Protein AF-A0A078MHX4-F1 (afdb_monomer)

pLDDT: mean 74.11, std 16.62, range [26.91, 92.38]

Foldseek 3Di:
DDDDDDDPVLLVQLVVVVVVVDQLVRSCVVVVHDSVNSVVSVVVVVVPPDPDDPDPDQAQAFEADFAEDQWTKGWTFTDPLRAIDIDTFRDLALVRLVVVVVVVPVVADLLNHAEYEYAPDNSVVCVVVVCVVSVHYYHHDDPPCCVSVVSNVVVVLVCVVVPHHPHPVPDDPVNVVVSSCVQQCQQDVVVVRHGSVVVSVVVRVVRD

Secondary structure (DSSP, 8-state):
----PPPHHHHHHHHHHHHTT--HHHHHHHHT--HHHHHHHHHHHHTT-SS-----S-----------SS-EEEEEE-SSS--EEEEEESSS-HHHHHHHHHHHHHHS-GGG-S-EEE-S-GGGTTHHHHHHHH---EEEPPTT-GGGGTTGGGHHHHHHHS-TT--GGG--HHHHHHHHHHHHSS--GGGTT--HHHHHHHHHHTT-

Nearest PDB structures (foldseek):
  5ejk-assembly1_E  TM=5.618E-01  e=1.298E-07  Rous sarcoma virus - Prague C
  7jn3-assembly1_E  TM=5.294E-01  e=2.290E-07  Rous sarcoma virus (strain Schmidt-Ruppin A)
  4fw1-assembly1_A  TM=6.593E-01  e=1.518E-04  Rous sarcoma virus - Prague C
  7pel-assembly1_D  TM=5.529E-01  e=4.878E-05  Simian T-lymphotropic virus 1
  7ut1-assembly1_b  TM=4.962E-01  e=5.894E-05  Mouse mammary tumor virus

Mean predicted aligned error: 13.97 Å

Solvent-accessible surface area (backbone atoms only — not comparable to full-atom values): 12071 Å² total; per-residue (Å²): 132,88,82,79,78,77,50,71,70,52,53,54,49,50,54,52,44,46,75,73,67,50,49,48,62,56,51,11,64,77,68,78,45,59,40,64,63,43,42,53,52,52,46,63,68,55,77,59,75,69,85,74,70,91,66,97,60,86,53,36,21,43,45,68,64,69,71,35,94,72,9,21,34,44,30,28,37,29,60,86,51,58,30,63,48,76,39,81,26,78,49,78,46,29,68,42,42,49,52,48,50,53,53,56,54,72,74,44,66,70,79,66,53,52,32,41,46,41,67,84,50,74,39,52,71,55,47,68,59,50,26,69,75,68,72,35,54,78,43,66,48,59,88,95,42,63,77,80,42,64,71,59,72,55,55,57,63,59,36,75,80,51,48,90,78,44,61,49,51,76,61,51,69,68,60,53,51,53,53,41,49,56,62,20,61,43,57,32,76,94,57,80,52,39,32,15,45,63,51,40,52,54,55,53,62,78,68,111

Organism: NCBI:txid1461583

InterPro domains:
  IPR001584 Integrase, catalytic core [PS50994] (43-204)
  IPR012337 Ribonuclease H-like superfamily [SSF53098] (72-195)
  IPR025246 Transposase IS30-like HTH domain [PF13936] (2-44)
  IPR036397 Ribonuclease H superfamily [G3DSA:3.30.420.10] (55-204)
  IPR051917 Transposase/Integrase Enzymes [PTHR10948] (60-205)
  IPR053392 Transposase IS30-like [NF033563] (63-189)

Radius of gyration: 19.5 Å; Cα contacts (8 Å, |Δi|>4): 255; chains: 1; bounding box: 34×45×58 Å

Structure (mmCIF, N/CA/C/O backbone):
data_AF-A0A078MHX4-F1
#
_entry.id   AF-A0A078MHX4-F1
#
loop_
_atom_site.group_PDB
_atom_site.id
_atom_site.type_symbol
_atom_site.label_atom_id
_atom_site.label_alt_id
_atom_site.label_comp_id
_atom_site.label_asym_id
_atom_site.label_entity_id
_atom_site.label_seq_id
_atom_site.pdbx_PDB_ins_code
_atom_site.Cartn_x
_atom_site.Cartn_y
_atom_site.Cartn_z
_atom_site.occupancy
_atom_site.B_iso_or_equiv
_atom_site.auth_seq_id
_atom_site.auth_comp_id
_atom_site.auth_asym_id
_atom_site.auth_atom_id
_atom_site.pdbx_PDB_model_num
ATOM 1 N N . MET A 1 1 ? 5.961 -29.466 25.522 1.00 43.84 1 MET A N 1
ATOM 2 C CA . MET A 1 1 ? 4.782 -28.649 25.894 1.00 43.84 1 MET A CA 1
ATOM 3 C C . MET A 1 1 ? 4.111 -28.177 24.615 1.00 43.84 1 MET A C 1
ATOM 5 O O . MET A 1 1 ? 4.776 -27.527 23.821 1.00 43.84 1 MET A O 1
ATOM 9 N N . SER A 1 2 ? 2.849 -28.545 24.386 1.00 37.16 2 SER A N 1
ATOM 10 C CA . SER A 1 2 ? 2.083 -28.087 23.218 1.00 37.16 2 SER A CA 1
ATOM 11 C C . SER A 1 2 ? 1.789 -26.592 23.361 1.00 37.16 2 SER A C 1
ATOM 13 O O . SER A 1 2 ? 1.153 -26.173 24.330 1.00 37.16 2 SER A O 1
ATOM 15 N N . TYR A 1 3 ? 2.314 -25.775 22.449 1.00 42.09 3 TYR A N 1
ATOM 16 C CA . TYR A 1 3 ? 2.044 -24.342 22.417 1.00 42.09 3 TYR A CA 1
ATOM 17 C C . TYR A 1 3 ? 0.657 -24.117 21.805 1.00 42.09 3 TYR A C 1
ATOM 19 O O . TYR A 1 3 ? 0.486 -24.106 20.587 1.00 42.09 3 TYR A O 1
ATOM 27 N N . CYS A 1 4 ? -0.357 -23.962 22.656 1.00 56.69 4 CYS A N 1
ATOM 28 C CA . CYS A 1 4 ? -1.678 -23.535 22.211 1.00 56.69 4 CYS A CA 1
ATOM 29 C C . CYS A 1 4 ? -1.634 -22.041 21.879 1.00 56.69 4 CYS A C 1
ATOM 31 O O . CYS A 1 4 ? -1.613 -21.201 22.782 1.00 56.69 4 CYS A O 1
ATOM 33 N N . HIS A 1 5 ? -1.616 -21.723 20.583 1.00 63.44 5 HIS A N 1
ATOM 34 C CA . HIS A 1 5 ? -1.705 -20.353 20.089 1.00 63.44 5 HIS A CA 1
ATOM 35 C C . HIS A 1 5 ? -2.976 -19.663 20.606 1.00 63.44 5 HIS A C 1
ATOM 37 O O . HIS A 1 5 ? -4.066 -20.240 20.575 1.00 63.44 5 HIS A O 1
ATOM 43 N N . LEU A 1 6 ? -2.825 -18.417 21.061 1.00 74.50 6 LEU A N 1
ATOM 44 C CA . LEU A 1 6 ? -3.953 -17.542 21.360 1.00 74.50 6 LEU A CA 1
ATOM 45 C C . LEU A 1 6 ? -4.645 -17.149 20.052 1.00 74.50 6 LEU A C 1
ATOM 47 O O . LEU A 1 6 ? -3.998 -16.810 19.058 1.00 74.50 6 LEU A O 1
ATOM 51 N N . THR A 1 7 ? -5.969 -17.188 20.056 1.00 70.19 7 THR A N 1
ATOM 52 C CA . THR A 1 7 ? -6.785 -16.653 18.967 1.00 70.19 7 THR A CA 1
ATOM 53 C C . THR A 1 7 ? -6.733 -15.126 18.962 1.00 70.19 7 THR A C 1
ATOM 55 O O . THR A 1 7 ? -6.478 -14.487 19.983 1.00 70.19 7 THR A O 1
ATOM 58 N N . ILE A 1 8 ? -7.051 -14.518 17.816 1.00 59.19 8 ILE A N 1
ATOM 59 C CA . ILE A 1 8 ? -7.114 -13.054 17.678 1.00 59.19 8 ILE A CA 1
ATOM 60 C C . ILE A 1 8 ? -8.071 -12.448 18.720 1.00 59.19 8 ILE A C 1
ATOM 62 O O . ILE A 1 8 ? -7.749 -11.436 19.337 1.00 59.19 8 ILE A O 1
ATOM 66 N N . ALA A 1 9 ? -9.206 -13.106 18.982 1.00 55.53 9 ALA A N 1
ATOM 67 C CA . ALA A 1 9 ? -10.172 -12.674 19.989 1.00 55.53 9 ALA A CA 1
ATOM 68 C C . ALA A 1 9 ? -9.604 -12.719 21.420 1.00 55.53 9 ALA A C 1
ATOM 70 O O . ALA A 1 9 ? -9.880 -11.826 22.222 1.00 55.53 9 ALA A O 1
ATOM 71 N N . GLU A 1 10 ? -8.799 -13.733 21.751 1.00 71.25 10 GLU A N 1
ATOM 72 C CA . GLU A 1 10 ? -8.124 -13.825 23.049 1.00 71.25 10 GLU A CA 1
ATOM 73 C C . GLU A 1 10 ? -7.057 -12.736 23.194 1.00 71.25 10 GLU A C 1
ATOM 75 O O . GLU A 1 10 ? -7.053 -12.048 24.212 1.00 71.25 10 GLU A O 1
ATOM 80 N N . CYS A 1 11 ? -6.231 -12.494 22.171 1.00 75.75 11 CYS A N 1
ATOM 81 C CA . CYS A 1 11 ? -5.259 -11.393 22.169 1.00 75.75 11 CYS A CA 1
ATOM 82 C C . CYS A 1 11 ? -5.940 -10.029 22.378 1.00 75.75 11 CYS A C 1
ATOM 84 O O . CYS A 1 11 ? -5.501 -9.242 23.219 1.00 75.75 11 CYS A O 1
ATOM 86 N N . SER A 1 12 ? -7.061 -9.768 21.694 1.00 61.47 12 SER A N 1
ATOM 87 C CA . SER A 1 12 ? -7.828 -8.530 21.880 1.00 61.47 12 SER A CA 1
ATOM 88 C C . SER A 1 12 ? -8.393 -8.383 23.296 1.00 61.47 12 SER A C 1
ATOM 90 O O . SER A 1 12 ? -8.395 -7.275 23.834 1.00 61.47 12 SER A O 1
ATOM 92 N N . LYS A 1 13 ? -8.846 -9.477 23.924 1.00 76.12 13 LYS A N 1
ATOM 93 C CA . LYS A 1 13 ? -9.313 -9.466 25.321 1.00 76.12 13 LYS A CA 1
ATOM 94 C C . LYS A 1 13 ? -8.170 -9.222 26.308 1.00 76.12 13 LYS A C 1
ATOM 96 O O . LYS A 1 13 ? -8.370 -8.489 27.272 1.00 76.12 13 LYS A O 1
ATOM 101 N N . ILE A 1 14 ? -6.985 -9.791 26.072 1.00 81.94 14 ILE A N 1
ATOM 102 C CA . ILE A 1 14 ? -5.792 -9.561 26.908 1.00 81.94 14 ILE A CA 1
ATOM 103 C C . ILE A 1 14 ? -5.434 -8.077 26.927 1.00 81.94 14 ILE A C 1
ATOM 105 O O . ILE A 1 14 ? -5.213 -7.523 28.001 1.00 81.94 14 ILE A O 1
ATOM 109 N N . GLU A 1 15 ? -5.413 -7.433 25.760 1.00 77.00 15 GLU A N 1
ATOM 110 C CA . GLU A 1 15 ? -5.094 -6.009 25.621 1.00 77.00 15 GLU A CA 1
ATOM 111 C C . GLU A 1 15 ? -6.084 -5.126 26.395 1.00 77.00 15 GLU A C 1
ATOM 113 O O . GLU A 1 15 ? -5.670 -4.283 27.190 1.00 77.00 15 GLU A O 1
ATOM 118 N N . VAL A 1 16 ? -7.390 -5.371 26.233 1.00 72.31 16 VAL A N 1
ATOM 119 C CA . VAL A 1 16 ? -8.448 -4.617 26.928 1.00 72.31 16 VAL A CA 1
ATOM 120 C C . VAL A 1 16 ? -8.354 -4.807 28.440 1.00 72.31 16 VAL A C 1
ATOM 122 O O . VAL A 1 16 ? -8.310 -3.829 29.181 1.00 72.31 16 VAL A O 1
ATOM 125 N N . LEU A 1 17 ? -8.264 -6.052 28.913 1.00 81.25 17 LEU A N 1
ATOM 126 C CA . LEU A 1 17 ? -8.173 -6.340 30.346 1.00 81.25 17 LEU A CA 1
ATOM 127 C C . LEU A 1 17 ? -6.893 -5.764 30.959 1.00 81.25 17 LEU A C 1
ATOM 129 O O . LEU A 1 17 ? -6.903 -5.314 32.105 1.00 81.25 17 LEU A O 1
ATOM 133 N N . LYS A 1 18 ? -5.792 -5.735 30.202 1.00 83.94 18 LYS A N 1
ATOM 134 C CA . LYS A 1 18 ? -4.548 -5.121 30.662 1.00 83.94 18 LYS A CA 1
ATOM 135 C C . LYS A 1 18 ? -4.658 -3.598 30.749 1.00 83.94 18 LYS A C 1
ATOM 137 O O . LYS A 1 18 ? -4.166 -3.037 31.725 1.00 83.94 18 LYS A O 1
ATOM 142 N N . GLY A 1 19 ? -5.336 -2.957 29.793 1.00 70.50 19 GLY A N 1
ATOM 143 C CA . GLY A 1 19 ? -5.671 -1.527 29.833 1.00 70.50 19 GLY A CA 1
ATOM 144 C C . GLY A 1 19 ? -6.596 -1.153 30.997 1.00 70.50 19 GLY A C 1
ATOM 145 O O . GLY A 1 19 ? -6.452 -0.081 31.570 1.00 70.50 19 GLY A O 1
ATOM 146 N N . LEU A 1 20 ? -7.469 -2.075 31.415 1.00 77.50 20 LEU A N 1
ATOM 147 C CA . LEU A 1 20 ? -8.307 -1.958 32.616 1.00 77.50 20 LEU A CA 1
ATOM 148 C C . LEU A 1 20 ? -7.559 -2.272 33.931 1.00 77.50 20 LEU A C 1
ATOM 150 O O . LEU A 1 20 ? -8.177 -2.333 34.990 1.00 77.50 20 LEU A O 1
ATOM 154 N N . GLY A 1 21 ? -6.243 -2.511 33.889 1.00 87.06 21 GLY A N 1
ATOM 155 C CA . GLY A 1 21 ? -5.411 -2.715 35.081 1.00 87.06 21 GLY A CA 1
ATOM 156 C C . GLY A 1 21 ? -5.361 -4.149 35.626 1.00 87.06 21 GLY A C 1
ATOM 157 O O . GLY A 1 21 ? -4.772 -4.383 36.682 1.00 87.06 21 GLY A O 1
ATOM 158 N N . TYR A 1 22 ? -5.915 -5.144 34.926 1.00 88.31 22 TYR A N 1
ATOM 159 C CA . TYR A 1 22 ? -5.907 -6.529 35.409 1.00 88.31 22 TYR A CA 1
ATOM 160 C C . TYR A 1 22 ? -4.487 -7.133 35.418 1.00 88.31 22 TYR A C 1
ATOM 162 O O . TYR A 1 22 ? -3.650 -6.907 34.533 1.00 88.31 22 TYR A O 1
ATOM 170 N N . SER A 1 23 ? -4.203 -7.973 36.422 1.00 92.00 23 SER A N 1
ATOM 171 C CA . SER A 1 23 ? -2.949 -8.736 36.493 1.00 92.00 23 SER A CA 1
ATOM 172 C C . SER A 1 23 ? -2.941 -9.895 35.488 1.00 92.00 23 SER A C 1
ATOM 174 O O . SER A 1 23 ? -3.987 -10.458 35.167 1.00 92.00 23 SER A O 1
ATOM 176 N N . CYS A 1 24 ? -1.760 -10.328 35.026 1.00 87.75 24 CYS A N 1
ATOM 177 C CA . CYS A 1 24 ? -1.656 -11.439 34.065 1.00 87.75 24 CYS A CA 1
ATOM 178 C C . CY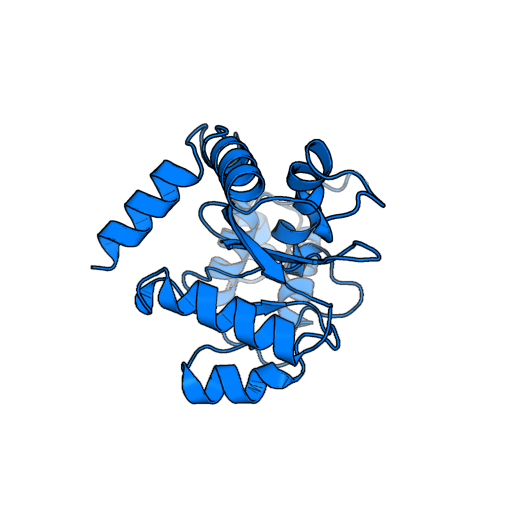S A 1 24 ? -2.313 -12.730 34.586 1.00 87.75 24 CYS A C 1
ATOM 180 O O . CYS A 1 24 ? -2.873 -13.498 33.811 1.00 87.75 24 CYS A O 1
ATOM 182 N N . ARG A 1 25 ? -2.302 -12.946 35.910 1.00 91.31 25 ARG A N 1
ATOM 183 C CA . ARG A 1 25 ? -2.971 -14.079 36.567 1.00 91.31 25 ARG A CA 1
ATOM 184 C C . ARG A 1 25 ? -4.498 -13.940 36.559 1.00 91.31 25 ARG A C 1
ATOM 186 O O . ARG A 1 25 ? -5.189 -14.943 36.425 1.00 91.31 25 ARG A O 1
ATOM 193 N N . ALA A 1 26 ? -5.028 -12.723 36.682 1.00 88.75 26 ALA A N 1
ATOM 194 C CA . ALA A 1 26 ? -6.465 -12.474 36.583 1.00 88.75 26 ALA A CA 1
ATOM 195 C C . ALA A 1 26 ? -6.974 -12.667 35.147 1.00 88.75 26 ALA A C 1
ATOM 197 O O . ALA A 1 26 ? -7.972 -13.348 34.935 1.00 88.75 26 ALA A O 1
ATOM 198 N N . ILE A 1 27 ? -6.233 -12.161 34.161 1.00 89.50 27 ILE A N 1
ATOM 199 C CA . ILE A 1 27 ? -6.530 -12.344 32.732 1.00 89.50 27 ILE A CA 1
ATOM 200 C C . ILE A 1 27 ? -6.495 -13.832 32.352 1.00 89.50 27 ILE A C 1
ATOM 202 O O . ILE A 1 27 ? -7.381 -14.320 31.657 1.00 89.50 27 ILE A O 1
ATOM 206 N N . ALA A 1 28 ? -5.506 -14.570 32.860 1.00 92.25 28 ALA A N 1
ATOM 207 C CA . ALA A 1 28 ? -5.383 -16.011 32.661 1.00 92.25 28 ALA A CA 1
ATOM 208 C C . ALA A 1 28 ? -6.612 -16.784 33.162 1.00 92.25 28 ALA A C 1
ATOM 210 O O . ALA A 1 28 ? -7.117 -17.648 32.450 1.00 92.25 28 ALA A O 1
ATOM 211 N N . ARG A 1 29 ? -7.143 -16.414 34.339 1.00 92.00 29 ARG A N 1
ATOM 212 C CA . ARG A 1 29 ? -8.399 -16.967 34.870 1.00 92.00 29 ARG A CA 1
ATOM 213 C C . ARG A 1 29 ? -9.599 -16.637 33.979 1.00 92.00 29 ARG A C 1
ATOM 215 O O . ARG A 1 29 ? -10.399 -17.523 33.713 1.00 92.00 29 ARG A O 1
ATOM 222 N N . HIS A 1 30 ? -9.696 -15.406 33.473 1.00 86.31 30 HIS A N 1
ATOM 223 C CA . HIS A 1 30 ? -10.791 -14.995 32.581 1.00 86.31 30 HIS A CA 1
ATOM 224 C C . HIS A 1 30 ? -10.787 -15.700 31.222 1.00 86.31 30 HIS A C 1
ATOM 226 O O . HIS A 1 30 ? -11.849 -15.930 30.651 1.00 86.31 30 HIS A O 1
ATOM 232 N N . LEU A 1 31 ? -9.607 -16.019 30.689 1.00 84.56 31 LEU A N 1
ATOM 233 C CA . LEU A 1 31 ? -9.455 -16.652 29.376 1.00 84.56 31 LEU A CA 1
ATOM 234 C C . LEU A 1 31 ? -9.259 -18.168 29.458 1.00 84.56 31 LEU A C 1
ATOM 236 O O . LEU A 1 31 ? -9.080 -18.807 28.428 1.00 84.56 31 LEU A O 1
ATOM 240 N N . ASN A 1 32 ? -9.280 -18.738 30.666 1.00 89.19 32 ASN A N 1
ATOM 241 C CA . ASN A 1 32 ? -8.966 -20.141 30.926 1.00 89.19 32 ASN A CA 1
ATOM 242 C C . ASN A 1 32 ? -7.636 -20.582 30.274 1.00 89.19 32 ASN A C 1
ATOM 244 O O . ASN A 1 32 ? -7.535 -21.627 29.628 1.00 89.19 32 ASN A O 1
ATOM 248 N N . ARG A 1 33 ? -6.602 -19.740 30.399 1.00 86.06 33 ARG A N 1
ATOM 249 C CA . ARG A 1 33 ? -5.251 -19.974 29.861 1.00 86.06 33 ARG A CA 1
ATOM 250 C C . ARG A 1 33 ? -4.216 -19.989 30.974 1.00 86.06 33 ARG A C 1
ATOM 252 O O . ARG A 1 33 ? -4.457 -19.506 32.077 1.00 86.06 33 ARG A O 1
ATOM 259 N N . SER A 1 34 ? -3.025 -20.508 30.683 1.00 89.12 34 SER A N 1
ATOM 260 C CA . SER A 1 34 ? -1.909 -20.401 31.619 1.00 89.12 34 SER A CA 1
ATOM 261 C C . SER A 1 34 ? -1.454 -18.942 31.741 1.00 89.12 34 SER A C 1
ATOM 263 O O . SER A 1 34 ? -1.389 -18.185 30.769 1.00 89.12 34 SER A O 1
ATOM 265 N N . HIS A 1 35 ? -1.094 -18.536 32.957 1.00 87.12 35 HIS A N 1
ATOM 266 C CA . HIS A 1 35 ? -0.592 -17.184 33.212 1.00 87.12 35 HIS A CA 1
ATOM 267 C C . HIS A 1 35 ? 0.735 -16.889 32.495 1.00 87.12 35 HIS A C 1
ATOM 269 O O . HIS A 1 35 ? 1.047 -15.724 32.249 1.00 87.12 35 HIS A O 1
ATOM 275 N N . THR A 1 36 ? 1.499 -17.925 32.139 1.00 86.25 36 THR A N 1
ATOM 276 C CA . THR A 1 36 ? 2.736 -17.812 31.362 1.00 86.25 36 THR A CA 1
ATOM 277 C C . THR A 1 36 ? 2.452 -17.393 29.923 1.00 86.25 36 THR A C 1
ATOM 279 O O . THR A 1 36 ? 3.097 -16.464 29.448 1.00 86.25 36 THR A O 1
ATOM 282 N N . THR A 1 37 ? 1.432 -17.963 29.270 1.00 84.69 37 THR A N 1
ATOM 283 C CA . THR A 1 37 ? 1.012 -17.559 27.917 1.00 84.69 37 THR A CA 1
ATOM 284 C C . THR A 1 37 ? 0.589 -16.090 27.879 1.00 84.69 37 THR A C 1
ATOM 286 O O . THR A 1 37 ? 1.020 -15.347 27.001 1.00 84.69 37 THR A O 1
ATOM 289 N N . ILE A 1 38 ? -0.178 -15.636 28.877 1.00 87.31 38 ILE A N 1
ATOM 290 C CA . ILE A 1 38 ? -0.576 -14.224 28.994 1.00 87.31 38 ILE A CA 1
ATOM 291 C C . ILE A 1 38 ? 0.637 -13.322 29.258 1.00 87.31 38 ILE A C 1
ATOM 293 O O . ILE A 1 38 ? 0.747 -12.248 28.679 1.00 87.31 38 ILE A O 1
ATOM 297 N N . SER A 1 39 ? 1.560 -13.749 30.123 1.00 86.25 39 SER A N 1
ATOM 298 C CA . SER A 1 39 ? 2.774 -12.989 30.444 1.00 86.25 39 SER A CA 1
ATOM 299 C C . SER A 1 39 ? 3.668 -12.792 29.217 1.00 86.25 39 SER A C 1
ATOM 301 O O . SER A 1 39 ? 4.124 -11.678 28.967 1.00 86.25 39 SER A O 1
ATOM 303 N N . CYS A 1 40 ? 3.873 -13.845 28.422 1.00 81.12 40 CYS A N 1
ATOM 304 C CA . CYS A 1 40 ? 4.619 -13.772 27.168 1.00 81.12 40 CYS A CA 1
ATOM 305 C C . CYS A 1 40 ? 3.956 -12.817 26.168 1.00 81.12 40 CYS A C 1
ATOM 307 O O . CYS A 1 40 ? 4.649 -11.995 25.573 1.00 81.12 40 CYS A O 1
ATOM 309 N N . GLU A 1 41 ? 2.629 -12.869 26.033 1.00 79.94 41 GLU A N 1
ATOM 310 C CA . GLU A 1 41 ? 1.897 -11.963 25.141 1.00 79.94 41 GLU A CA 1
ATOM 311 C C . GLU A 1 41 ? 1.981 -10.503 25.613 1.00 79.94 41 GLU A C 1
ATOM 313 O O . GLU A 1 41 ? 2.243 -9.600 24.825 1.00 79.94 41 GLU A O 1
ATOM 318 N N . VAL A 1 42 ? 1.864 -10.250 26.919 1.00 82.19 42 VAL A N 1
ATOM 319 C CA . VAL A 1 42 ? 2.014 -8.902 27.491 1.00 82.19 42 VAL A CA 1
ATOM 320 C C . VAL A 1 42 ? 3.442 -8.369 27.329 1.00 82.19 42 VAL A C 1
ATOM 322 O O . VAL A 1 42 ? 3.616 -7.189 27.031 1.00 82.19 42 VAL A O 1
ATOM 325 N N . LYS A 1 43 ? 4.472 -9.211 27.486 1.00 78.56 43 LYS A N 1
ATOM 326 C CA . LYS A 1 43 ? 5.866 -8.822 27.205 1.00 78.56 43 LYS A CA 1
ATOM 327 C C . LYS A 1 43 ? 6.062 -8.468 25.735 1.00 78.56 43 LYS A C 1
ATOM 329 O O . LYS A 1 43 ? 6.584 -7.397 25.446 1.00 78.56 43 LYS A O 1
ATOM 334 N N . ARG A 1 44 ? 5.531 -9.289 24.826 1.00 67.62 44 ARG A N 1
ATOM 335 C CA . ARG A 1 44 ? 5.526 -9.025 23.381 1.00 67.62 44 ARG A CA 1
ATOM 336 C C . ARG A 1 44 ? 4.849 -7.692 23.035 1.00 67.62 44 ARG A C 1
ATOM 338 O O . ARG A 1 44 ? 5.309 -6.990 22.140 1.00 67.62 44 ARG A O 1
ATOM 345 N N . LEU A 1 45 ? 3.787 -7.317 23.751 1.00 63.06 45 LEU A N 1
ATOM 346 C CA . LEU A 1 45 ? 3.130 -6.013 23.601 1.00 63.06 45 LEU A CA 1
ATOM 347 C C . LEU A 1 45 ? 3.957 -4.850 24.177 1.00 63.06 45 LEU A C 1
ATOM 349 O O . LEU A 1 45 ? 3.807 -3.718 23.718 1.00 63.06 45 LEU A O 1
ATOM 353 N N . ASN A 1 46 ? 4.808 -5.085 25.178 1.00 59.22 46 ASN A N 1
ATOM 354 C CA . ASN A 1 46 ? 5.573 -4.046 25.876 1.00 59.22 46 ASN A CA 1
ATOM 355 C C . ASN A 1 46 ? 6.965 -3.786 25.286 1.00 59.22 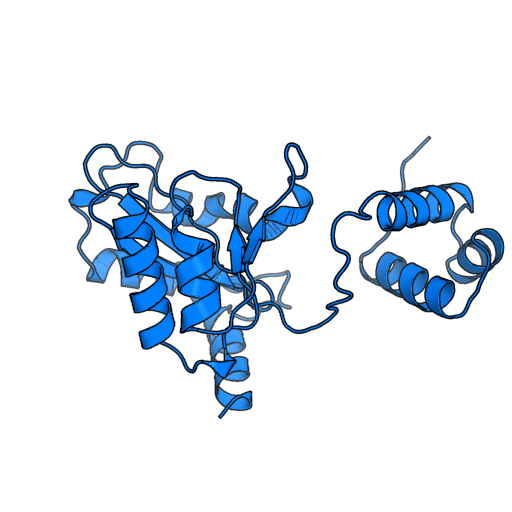46 ASN A C 1
ATOM 357 O O . ASN A 1 46 ? 7.367 -2.630 25.244 1.00 59.22 46 ASN A O 1
ATOM 361 N N . GLU A 1 47 ? 7.655 -4.807 24.776 1.00 48.75 47 GLU A N 1
ATOM 362 C CA . GLU A 1 47 ? 9.004 -4.698 24.188 1.00 48.75 47 GLU A CA 1
ATOM 363 C C . GLU A 1 47 ? 9.035 -3.924 22.850 1.00 48.75 47 GLU A C 1
ATOM 365 O O . GLU A 1 47 ? 10.097 -3.539 22.376 1.00 48.75 47 GLU A O 1
ATOM 370 N N . GLY A 1 48 ? 7.872 -3.606 22.270 1.00 41.56 48 GLY A N 1
ATOM 371 C CA . GLY A 1 48 ? 7.720 -2.749 21.086 1.00 41.56 48 GLY A CA 1
ATOM 372 C C . GLY A 1 48 ? 7.682 -1.239 21.369 1.00 41.56 48 GLY A C 1
ATOM 373 O O . GLY A 1 48 ? 6.999 -0.503 20.658 1.00 41.56 48 GLY A O 1
ATOM 374 N N . SER A 1 49 ? 8.332 -0.745 22.425 1.00 33.50 49 SER A N 1
ATOM 375 C CA . SER A 1 49 ? 8.352 0.681 22.787 1.00 33.50 49 SER A CA 1
ATOM 376 C C . SER A 1 49 ? 9.397 1.488 22.000 1.00 33.50 49 SER A C 1
ATOM 378 O O . SER A 1 49 ? 10.278 2.117 22.578 1.00 33.50 49 SER A O 1
ATOM 380 N N . ALA A 1 50 ? 9.260 1.511 20.673 1.00 33.75 50 ALA A N 1
ATOM 381 C CA . ALA A 1 50 ? 9.811 2.547 19.804 1.00 33.75 50 ALA A CA 1
ATOM 382 C C . ALA A 1 50 ? 8.624 3.207 19.086 1.00 33.75 50 ALA A C 1
ATOM 384 O O . ALA A 1 50 ? 7.955 2.575 18.277 1.00 33.75 50 ALA A O 1
ATOM 385 N N . LYS A 1 51 ? 8.300 4.450 19.478 1.00 32.59 51 LYS A N 1
ATOM 386 C CA . LYS A 1 51 ? 7.131 5.236 19.025 1.00 32.59 51 LYS A CA 1
ATOM 387 C C . LYS A 1 51 ? 5.818 4.429 18.959 1.00 32.59 51 LYS A C 1
ATOM 389 O O . LYS A 1 51 ? 5.224 4.240 17.901 1.00 32.59 51 LYS A O 1
ATOM 394 N N . LYS A 1 52 ? 5.322 4.013 20.130 1.00 33.28 52 LYS A N 1
ATOM 395 C CA . LYS A 1 52 ? 3.933 3.559 20.308 1.00 33.28 52 LYS A CA 1
ATOM 396 C C . LYS A 1 52 ? 2.969 4.728 20.080 1.00 33.28 52 LYS A C 1
ATOM 398 O O . LYS A 1 52 ? 2.620 5.447 21.010 1.00 33.28 52 LYS A O 1
ATOM 403 N N . GLY A 1 53 ? 2.507 4.883 18.846 1.00 29.05 53 GLY A N 1
ATOM 404 C CA . GLY A 1 53 ? 1.159 5.379 18.611 1.00 29.05 53 GLY A CA 1
ATOM 405 C C . GLY A 1 53 ? 0.193 4.235 18.897 1.00 29.05 53 GLY A C 1
ATOM 406 O O . GLY A 1 53 ? 0.158 3.257 18.153 1.00 29.05 53 GLY A O 1
ATOM 407 N N . ASN A 1 54 ? -0.572 4.335 19.981 1.00 30.77 54 ASN A N 1
ATOM 408 C CA . ASN A 1 54 ? -1.815 3.584 20.115 1.00 30.77 54 ASN A CA 1
ATOM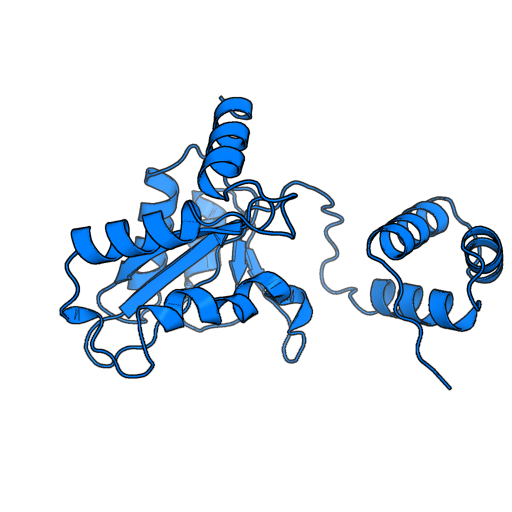 409 C C . ASN A 1 54 ? -2.719 3.976 18.943 1.00 30.77 54 ASN A C 1
ATOM 411 O O . ASN A 1 54 ? -3.388 5.001 18.999 1.00 30.77 54 ASN A O 1
ATOM 415 N N . VAL A 1 55 ? -2.726 3.185 17.874 1.00 31.16 55 VAL A N 1
ATOM 416 C CA . VAL A 1 55 ? -3.670 3.364 16.770 1.00 31.16 55 VAL A CA 1
ATOM 417 C C . VAL A 1 55 ? -4.324 2.019 16.488 1.00 31.16 55 VAL A C 1
ATOM 419 O O . VAL A 1 55 ? -4.038 1.324 15.516 1.00 31.16 55 VAL A O 1
ATOM 422 N N . ARG A 1 56 ? -5.269 1.660 17.359 1.00 30.20 56 ARG A N 1
ATOM 423 C CA . ARG A 1 56 ? -6.442 0.881 16.953 1.00 30.20 56 ARG A CA 1
ATOM 424 C C . ARG A 1 56 ? -7.329 1.776 16.071 1.00 30.20 56 ARG A C 1
ATOM 426 O O . ARG A 1 56 ? -8.425 2.124 16.478 1.00 30.20 56 ARG A O 1
ATOM 433 N N . HIS A 1 57 ? -6.874 2.175 14.884 1.00 28.08 57 HIS A N 1
ATOM 434 C CA . HIS A 1 57 ? -7.716 2.885 13.914 1.00 28.08 57 HIS A CA 1
ATOM 435 C C . HIS A 1 57 ? -7.364 2.432 12.487 1.00 28.08 57 HIS A C 1
ATOM 437 O O . HIS A 1 57 ? -6.234 2.572 12.041 1.00 28.08 57 HIS A O 1
ATOM 443 N N . HIS A 1 58 ? -8.325 1.760 11.840 1.00 28.53 58 HIS A N 1
ATOM 444 C CA . HIS A 1 58 ? -8.612 1.737 10.394 1.00 28.53 58 HIS A CA 1
ATOM 445 C C . HIS A 1 58 ? -7.437 1.920 9.402 1.00 28.53 58 HIS A C 1
ATOM 447 O O . HIS A 1 58 ? -7.479 2.723 8.478 1.00 28.53 58 HIS A O 1
ATOM 453 N N . ALA A 1 59 ? -6.384 1.122 9.538 1.00 26.91 59 ALA A N 1
ATOM 454 C CA . ALA A 1 59 ? -5.149 1.345 8.798 1.00 26.91 59 ALA A CA 1
ATOM 455 C C . ALA A 1 59 ? -5.117 0.626 7.429 1.00 26.91 59 ALA A C 1
ATOM 457 O O . ALA A 1 59 ? -4.755 -0.552 7.345 1.00 26.91 59 ALA A O 1
ATOM 458 N N . LYS A 1 60 ? -5.487 1.318 6.347 1.00 37.38 60 LYS A N 1
ATOM 459 C CA . LYS A 1 60 ? -5.489 0.812 4.959 1.00 37.38 60 LYS A CA 1
ATOM 460 C C . LYS A 1 60 ? -4.102 0.956 4.306 1.00 37.38 60 LYS A C 1
ATOM 462 O O . LYS A 1 60 ? -3.856 1.844 3.503 1.00 37.38 60 LYS A O 1
ATOM 467 N N . HIS A 1 61 ? -3.172 0.102 4.727 1.00 42.88 61 HIS A N 1
ATOM 468 C CA . HIS A 1 61 ? -1.767 0.116 4.296 1.00 42.88 61 HIS A CA 1
ATOM 469 C C . HIS A 1 61 ? -1.564 -0.338 2.844 1.00 42.88 61 HIS A C 1
ATOM 471 O O . HIS A 1 61 ? -2.453 -0.932 2.255 1.00 42.88 61 HIS A O 1
ATOM 477 N N . ALA A 1 62 ? -0.381 -0.099 2.277 1.00 40.47 62 ALA A N 1
ATOM 478 C CA . ALA A 1 62 ? -0.057 -0.397 0.889 1.00 40.47 62 ALA A CA 1
ATOM 479 C C . ALA A 1 62 ? 1.292 -1.144 0.822 1.00 40.47 62 ALA A C 1
ATOM 481 O O . ALA A 1 62 ? 2.278 -0.679 1.385 1.00 40.47 62 ALA A O 1
ATOM 482 N N . VAL A 1 63 ? 1.339 -2.322 0.188 1.00 43.56 63 VAL A N 1
ATOM 483 C CA . VAL A 1 63 ? 2.497 -3.228 0.212 1.00 43.56 63 VAL A CA 1
ATOM 484 C C . VAL A 1 63 ? 3.068 -3.459 -1.178 1.00 43.56 63 VAL A C 1
ATOM 486 O O . VAL A 1 63 ? 2.468 -4.180 -1.976 1.00 43.56 63 VAL A O 1
ATOM 489 N N . VAL A 1 64 ? 4.278 -2.950 -1.404 1.00 44.62 64 VAL A N 1
ATOM 490 C CA . VAL A 1 64 ? 4.956 -2.943 -2.703 1.00 44.62 64 VAL A CA 1
ATOM 491 C C . VAL A 1 64 ? 5.862 -4.159 -2.872 1.00 44.62 64 VAL A C 1
ATOM 493 O O . VAL A 1 64 ? 6.763 -4.399 -2.073 1.00 44.62 64 VAL A O 1
ATOM 496 N N . SER A 1 65 ? 5.682 -4.912 -3.959 1.00 42.50 65 SER A N 1
ATOM 497 C CA . SER A 1 65 ? 6.684 -5.867 -4.437 1.00 42.50 65 SER A CA 1
ATOM 498 C C . SER A 1 65 ? 7.024 -5.634 -5.911 1.00 42.50 65 SER A C 1
ATOM 500 O O . SER A 1 65 ? 6.246 -5.978 -6.791 1.00 42.50 65 SER A O 1
ATOM 502 N N . ALA A 1 66 ? 8.215 -5.095 -6.182 1.00 41.72 66 ALA A N 1
ATOM 503 C CA . ALA A 1 66 ? 8.754 -4.954 -7.533 1.00 41.72 66 ALA A CA 1
ATOM 504 C C . ALA A 1 66 ? 9.837 -6.018 -7.786 1.00 41.72 66 ALA A C 1
ATOM 506 O O . ALA A 1 66 ? 10.901 -5.989 -7.161 1.00 41.72 66 ALA A O 1
ATOM 507 N N . ARG A 1 67 ? 9.590 -6.975 -8.693 1.00 43.19 67 ARG A N 1
ATOM 508 C CA . ARG A 1 67 ? 10.641 -7.861 -9.231 1.00 43.19 67 ARG A CA 1
ATOM 509 C C . ARG A 1 67 ? 10.421 -8.147 -10.717 1.00 43.19 67 ARG A C 1
ATOM 511 O O . ARG A 1 67 ? 9.640 -9.023 -11.061 1.00 43.19 67 ARG A O 1
ATOM 518 N N . GLY A 1 68 ? 11.194 -7.464 -11.554 1.00 43.59 68 GLY A N 1
ATOM 519 C CA . GLY A 1 68 ? 11.401 -7.742 -12.974 1.00 43.59 68 GLY A CA 1
ATOM 520 C C . GLY A 1 68 ? 12.669 -7.021 -13.442 1.00 43.59 68 GLY A C 1
ATOM 521 O O . GLY A 1 68 ? 13.067 -6.026 -12.837 1.00 43.59 68 GLY A O 1
ATOM 522 N N . THR A 1 69 ? 13.357 -7.555 -14.451 1.00 50.66 69 THR A N 1
ATOM 523 C CA . THR A 1 69 ? 14.648 -7.028 -14.938 1.00 50.66 69 THR A CA 1
ATOM 524 C C . THR A 1 69 ? 14.504 -5.846 -15.899 1.00 50.66 69 THR A C 1
ATOM 526 O O . THR A 1 69 ? 15.457 -5.086 -16.035 1.00 50.66 69 THR A O 1
ATOM 529 N N . LYS A 1 70 ? 13.345 -5.679 -16.559 1.00 57.75 70 LYS A N 1
ATOM 530 C CA . LYS A 1 70 ? 13.093 -4.609 -17.549 1.00 57.75 70 LYS A CA 1
ATOM 531 C C . LYS A 1 70 ? 11.760 -3.859 -17.360 1.00 57.75 70 LYS A C 1
ATOM 533 O O . LYS A 1 70 ? 11.477 -2.925 -18.096 1.00 57.75 70 LYS A O 1
ATOM 538 N N . GLY A 1 71 ? 10.999 -4.198 -16.318 1.00 64.62 71 GLY A N 1
ATOM 539 C CA . GLY A 1 71 ? 9.824 -3.462 -15.855 1.00 64.62 71 GLY A CA 1
ATOM 540 C C . GLY A 1 71 ? 9.450 -3.885 -14.439 1.00 64.62 71 GLY A C 1
ATOM 541 O O . GLY A 1 71 ? 9.782 -4.990 -13.996 1.00 64.62 71 GLY A O 1
ATOM 542 N N . CYS A 1 72 ? 8.818 -2.984 -13.695 1.00 74.62 72 CYS A N 1
ATOM 543 C CA . CYS A 1 72 ? 8.468 -3.184 -12.296 1.00 74.62 72 CYS A CA 1
ATOM 544 C C . CYS A 1 72 ? 6.986 -2.868 -12.071 1.00 74.62 72 CYS A C 1
ATOM 546 O O . CYS A 1 72 ? 6.365 -2.125 -12.821 1.00 74.62 72 CYS A O 1
ATOM 548 N N . MET A 1 73 ? 6.410 -3.438 -11.020 1.00 77.19 73 MET A N 1
ATOM 549 C CA . MET A 1 73 ? 5.051 -3.123 -10.595 1.00 77.19 73 MET A CA 1
ATOM 550 C C . MET A 1 73 ? 5.098 -2.776 -9.114 1.00 77.19 73 MET A C 1
ATOM 552 O O . MET A 1 73 ? 5.544 -3.584 -8.298 1.00 77.19 73 MET A O 1
ATOM 556 N N . ALA A 1 74 ? 4.671 -1.567 -8.771 1.00 80.19 74 ALA A N 1
ATOM 557 C CA . ALA A 1 74 ? 4.309 -1.244 -7.407 1.00 80.19 74 ALA A CA 1
ATOM 558 C C . ALA A 1 74 ? 2.979 -1.923 -7.107 1.00 80.19 74 ALA A C 1
ATOM 560 O O . ALA A 1 74 ? 2.053 -1.909 -7.911 1.00 80.19 74 ALA A O 1
ATOM 561 N N . THR A 1 75 ? 2.902 -2.564 -5.958 1.00 80.12 75 THR A N 1
ATOM 562 C CA . THR A 1 75 ? 1.677 -3.200 -5.488 1.00 80.12 75 THR A CA 1
ATOM 563 C C . THR A 1 75 ? 1.289 -2.557 -4.178 1.00 80.12 75 THR A C 1
ATOM 565 O O . THR A 1 75 ? 2.123 -2.009 -3.468 1.00 80.12 75 THR A O 1
ATOM 568 N N . PHE A 1 76 ? 0.005 -2.534 -3.893 1.00 82.56 76 PHE A N 1
ATOM 569 C CA . PHE A 1 76 ? -0.568 -1.856 -2.751 1.00 82.56 76 PHE A CA 1
ATOM 570 C C . PHE A 1 76 ? -1.695 -2.751 -2.258 1.00 82.56 76 PHE A C 1
ATOM 572 O O . PHE A 1 76 ? -2.451 -3.283 -3.062 1.00 82.56 76 PHE A O 1
ATOM 579 N N . ALA A 1 77 ? -1.747 -3.017 -0.957 1.00 82.81 77 ALA A N 1
ATOM 580 C CA . ALA A 1 77 ? -2.609 -4.046 -0.402 1.00 82.81 77 ALA A CA 1
ATOM 581 C C . ALA A 1 77 ? -3.248 -3.530 0.875 1.00 82.81 77 ALA A C 1
ATOM 583 O O . ALA A 1 77 ? -2.621 -3.557 1.937 1.00 82.81 77 ALA A O 1
ATOM 584 N N . GLU A 1 78 ? -4.496 -3.104 0.745 1.00 82.62 78 GLU A N 1
ATOM 585 C CA . GLU A 1 78 ? -5.322 -2.608 1.829 1.00 82.62 78 GLU A CA 1
ATOM 586 C C . GLU A 1 78 ? -5.395 -3.665 2.957 1.00 82.62 78 GLU A C 1
ATOM 588 O O . GLU A 1 78 ? -5.417 -4.874 2.714 1.00 82.62 78 GLU A O 1
ATOM 593 N N . ARG A 1 79 ? -5.357 -3.256 4.231 1.00 78.12 79 ARG A N 1
ATOM 594 C CA . ARG A 1 79 ? -5.201 -4.212 5.344 1.00 78.12 79 ARG A CA 1
ATOM 595 C C . ARG A 1 79 ? -6.516 -4.817 5.851 1.00 78.12 79 ARG A C 1
ATOM 597 O O . ARG A 1 79 ? -6.469 -5.943 6.350 1.00 78.12 79 ARG A O 1
ATOM 604 N N . LYS A 1 80 ? -7.638 -4.096 5.806 1.00 78.69 80 LYS A N 1
ATOM 605 C CA . LYS A 1 80 ? -8.940 -4.515 6.354 1.00 78.69 80 LYS A CA 1
ATOM 606 C C . LYS A 1 80 ? -9.645 -5.506 5.424 1.00 78.69 80 LYS A C 1
ATOM 608 O O . LYS A 1 80 ? -9.891 -6.644 5.813 1.00 78.69 80 LYS A O 1
ATOM 613 N N . THR A 1 81 ? -9.921 -5.080 4.203 1.00 83.56 81 THR A N 1
ATOM 614 C CA . THR A 1 81 ? -10.572 -5.805 3.107 1.00 83.56 81 THR A CA 1
ATOM 615 C C . THR A 1 81 ? -9.594 -6.605 2.252 1.00 83.56 81 THR A C 1
ATOM 617 O O . THR A 1 81 ? -10.028 -7.502 1.536 1.00 83.56 81 THR A O 1
ATOM 620 N N . ARG A 1 82 ? -8.275 -6.376 2.356 1.00 83.00 82 ARG A N 1
ATOM 621 C CA . ARG A 1 82 ? -7.250 -7.124 1.588 1.00 83.00 82 ARG A CA 1
ATOM 622 C C . ARG A 1 82 ? -7.305 -6.866 0.081 1.00 83.00 82 ARG A C 1
ATOM 624 O O . ARG A 1 82 ? -6.881 -7.735 -0.692 1.00 83.00 82 ARG A O 1
ATOM 631 N N . PHE A 1 83 ? -7.822 -5.699 -0.296 1.00 84.62 83 PHE A N 1
ATOM 632 C CA . PHE A 1 83 ? -7.930 -5.217 -1.668 1.00 84.62 83 PHE A CA 1
ATOM 633 C C . PHE A 1 83 ? -6.559 -4.856 -2.247 1.00 84.62 83 PHE A C 1
ATOM 635 O O . PHE A 1 83 ? -5.756 -4.203 -1.575 1.00 84.62 83 PHE A O 1
ATOM 642 N N . TYR A 1 84 ? -6.285 -5.289 -3.478 1.00 85.44 84 TYR A N 1
ATOM 643 C CA . TYR A 1 84 ? -5.023 -5.032 -4.164 1.00 85.44 84 TYR A CA 1
ATOM 644 C C . TYR A 1 84 ? -5.163 -3.958 -5.237 1.00 85.44 84 TYR A C 1
ATOM 646 O O . TYR A 1 84 ? -6.051 -4.017 -6.082 1.00 85.44 84 TYR A O 1
ATOM 654 N N . VAL A 1 85 ? -4.195 -3.049 -5.270 1.00 83.00 85 VAL A N 1
ATOM 655 C CA . VAL A 1 85 ? -3.957 -2.125 -6.379 1.00 83.00 85 VAL A CA 1
ATOM 656 C C . VAL A 1 85 ? -2.550 -2.373 -6.907 1.00 83.00 85 VAL A C 1
ATOM 658 O O . VAL A 1 85 ? -1.615 -2.594 -6.136 1.00 83.00 85 VAL A O 1
ATOM 661 N N . GLY A 1 86 ? -2.390 -2.370 -8.224 1.00 81.25 86 GLY A N 1
ATOM 662 C CA . GLY A 1 86 ? -1.101 -2.495 -8.892 1.00 81.25 86 GLY A CA 1
ATOM 663 C C . GLY A 1 86 ? -0.884 -1.312 -9.820 1.00 81.25 86 GLY A C 1
ATOM 664 O O . GLY A 1 86 ? -1.774 -0.958 -10.583 1.00 81.25 86 GLY A O 1
ATOM 665 N N . VAL A 1 87 ? 0.300 -0.714 -9.750 1.00 80.75 87 VAL A N 1
ATOM 666 C CA . VAL A 1 87 ? 0.723 0.400 -10.599 1.00 80.75 87 VAL A CA 1
ATOM 667 C C . VAL A 1 87 ? 2.020 -0.005 -11.282 1.00 80.75 87 VAL A C 1
ATOM 669 O O . VAL A 1 87 ? 2.998 -0.364 -10.623 1.00 80.75 87 VAL A O 1
ATOM 672 N N . GLN A 1 88 ? 2.040 0.020 -12.610 1.00 81.19 88 GLN A N 1
ATOM 673 C CA . GLN A 1 88 ? 3.255 -0.264 -13.366 1.00 81.19 88 GLN A CA 1
ATOM 674 C C . GLN A 1 88 ? 4.242 0.895 -13.200 1.00 81.19 88 GLN A C 1
ATOM 676 O O . GLN A 1 88 ? 3.868 2.058 -13.307 1.00 81.19 88 GLN A O 1
ATOM 681 N N . ILE A 1 89 ? 5.505 0.578 -12.926 1.00 81.62 89 ILE A N 1
ATOM 682 C CA . ILE A 1 89 ? 6.574 1.559 -12.742 1.00 81.62 89 ILE A CA 1
ATOM 683 C C . ILE A 1 89 ? 7.781 1.191 -13.601 1.00 81.62 89 ILE A C 1
ATOM 685 O O . ILE A 1 89 ? 8.103 0.016 -13.795 1.00 81.62 89 ILE A O 1
ATOM 689 N N . LEU A 1 90 ? 8.485 2.213 -14.085 1.00 79.88 90 LEU A N 1
ATOM 690 C CA . LEU A 1 90 ? 9.636 2.035 -14.973 1.00 79.88 90 LEU A CA 1
ATOM 691 C C . LEU A 1 90 ? 10.777 1.271 -14.291 1.00 79.88 90 LEU A C 1
ATOM 693 O O . LEU A 1 90 ? 11.411 0.406 -14.888 1.00 79.88 90 LEU A O 1
ATOM 697 N N . ASN A 1 91 ? 11.050 1.591 -13.026 1.00 80.62 91 ASN A N 1
ATOM 698 C CA . ASN A 1 91 ? 12.148 1.011 -12.264 1.00 80.62 91 ASN A CA 1
ATOM 699 C C . ASN A 1 91 ? 11.854 1.055 -10.754 1.00 80.62 91 ASN A C 1
ATOM 701 O O . ASN A 1 91 ? 10.801 1.516 -10.321 1.00 80.62 91 ASN A O 1
ATOM 705 N N . ARG A 1 92 ? 12.795 0.562 -9.939 1.00 77.75 92 ARG A N 1
ATOM 706 C CA . ARG A 1 92 ? 12.688 0.525 -8.467 1.00 77.75 92 ARG A CA 1
ATOM 707 C C . ARG A 1 92 ? 13.230 1.781 -7.776 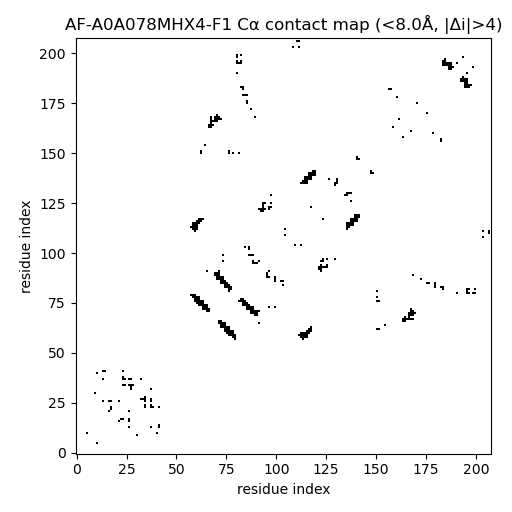1.00 77.75 92 ARG A C 1
ATOM 709 O O . ARG A 1 92 ? 13.571 1.721 -6.597 1.00 77.75 92 ARG A O 1
ATOM 716 N N . SER A 1 93 ? 13.386 2.889 -8.500 1.00 86.31 93 SER A N 1
ATOM 717 C CA . SER A 1 93 ? 13.840 4.138 -7.891 1.00 86.31 93 SER A CA 1
ATOM 718 C C . SER A 1 93 ? 12.802 4.657 -6.900 1.00 86.31 93 SER A C 1
ATOM 720 O O . SER A 1 93 ? 11.600 4.417 -7.047 1.00 86.31 93 SER A O 1
ATOM 722 N N . ALA A 1 94 ? 13.267 5.415 -5.910 1.00 87.75 94 ALA A N 1
ATOM 723 C CA . ALA A 1 94 ? 12.368 6.072 -4.977 1.00 87.75 94 ALA A CA 1
ATOM 724 C C . ALA A 1 94 ? 11.434 7.067 -5.681 1.00 87.75 94 ALA A C 1
ATOM 726 O O . ALA A 1 94 ? 10.272 7.185 -5.307 1.00 87.75 94 ALA A O 1
ATOM 727 N N . GLN A 1 95 ? 11.902 7.712 -6.756 1.00 90.44 95 GLN A N 1
ATOM 728 C CA . GLN A 1 95 ? 11.089 8.625 -7.558 1.00 90.44 95 GLN A CA 1
ATOM 729 C C . GLN A 1 95 ? 9.923 7.896 -8.237 1.00 90.44 95 GLN A C 1
ATOM 731 O O . GLN A 1 95 ? 8.786 8.358 -8.192 1.00 90.44 95 GLN A O 1
ATOM 736 N N . SER A 1 96 ? 10.184 6.729 -8.834 1.00 87.81 96 SER A N 1
ATOM 737 C CA . SER A 1 96 ? 9.131 5.907 -9.437 1.00 87.81 96 SER A CA 1
ATOM 738 C C . SER A 1 96 ? 8.141 5.377 -8.397 1.00 87.81 96 SER A C 1
ATOM 740 O O . SER A 1 96 ? 6.952 5.272 -8.688 1.00 87.81 96 SER A O 1
ATOM 742 N N . MET A 1 97 ? 8.608 5.076 -7.180 1.00 86.88 97 MET A N 1
ATOM 743 C CA . MET A 1 97 ? 7.736 4.668 -6.077 1.00 86.88 97 MET A CA 1
ATOM 744 C C . MET A 1 97 ? 6.847 5.811 -5.587 1.00 86.88 97 MET A C 1
ATOM 746 O O . MET A 1 97 ? 5.650 5.610 -5.396 1.00 86.88 97 MET A O 1
ATOM 750 N N . LYS A 1 98 ? 7.421 7.010 -5.425 1.00 89.88 98 LYS A N 1
ATOM 751 C CA . LYS A 1 98 ? 6.689 8.232 -5.077 1.00 89.88 98 LYS A CA 1
ATOM 752 C C . LYS A 1 98 ? 5.569 8.481 -6.081 1.00 89.88 98 LYS A C 1
ATOM 754 O O . LYS A 1 98 ? 4.416 8.560 -5.676 1.00 89.88 98 LYS A O 1
ATOM 759 N N . TRP A 1 99 ? 5.896 8.480 -7.374 1.00 89.81 99 TRP A N 1
ATOM 760 C CA . TRP A 1 99 ? 4.910 8.640 -8.443 1.00 89.81 99 TRP A CA 1
ATOM 761 C C . TRP A 1 99 ? 3.784 7.599 -8.347 1.00 89.81 99 TRP A C 1
ATOM 763 O O . TRP A 1 99 ? 2.613 7.948 -8.413 1.00 89.81 99 TRP A O 1
ATOM 773 N N . ALA A 1 100 ? 4.105 6.323 -8.110 1.00 86.12 100 ALA A N 1
ATOM 774 C CA . ALA A 1 100 ? 3.080 5.288 -7.969 1.00 86.12 100 ALA A CA 1
ATOM 775 C C . ALA A 1 100 ? 2.159 5.497 -6.758 1.00 86.12 100 ALA A C 1
ATOM 777 O O . ALA A 1 100 ? 0.969 5.193 -6.836 1.00 86.12 100 ALA A O 1
ATOM 778 N N . ILE A 1 101 ? 2.696 6.006 -5.646 1.00 86.69 101 ILE A N 1
ATOM 779 C CA . ILE A 1 101 ? 1.897 6.369 -4.472 1.00 86.69 101 ILE A CA 1
ATOM 780 C C . ILE A 1 101 ? 0.990 7.557 -4.808 1.00 86.69 101 ILE A C 1
ATOM 782 O O . I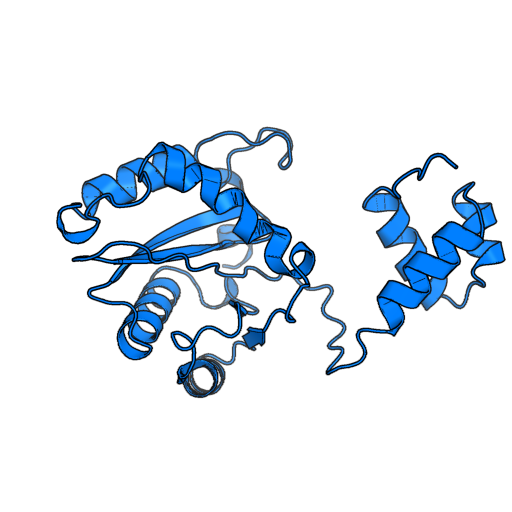LE A 1 101 ? -0.189 7.514 -4.487 1.00 86.69 101 ILE A O 1
ATOM 786 N N . GLU A 1 102 ? 1.489 8.579 -5.500 1.00 87.88 102 GLU A N 1
ATOM 787 C CA . GLU A 1 102 ? 0.679 9.730 -5.929 1.00 87.88 102 GLU A CA 1
ATOM 788 C C . GLU A 1 102 ? -0.457 9.314 -6.874 1.00 87.88 102 GLU A C 1
ATOM 790 O O . GLU A 1 102 ? -1.589 9.765 -6.707 1.00 87.88 102 GLU A O 1
ATOM 795 N N . GLN A 1 103 ? -0.198 8.380 -7.795 1.00 86.38 103 GLN A N 1
ATOM 796 C CA . GLN A 1 103 ? -1.239 7.784 -8.638 1.00 86.38 103 GLN A CA 1
ATOM 797 C C . GLN A 1 103 ? -2.280 7.024 -7.809 1.00 86.38 103 GLN A C 1
ATOM 799 O O . GLN A 1 103 ? -3.474 7.152 -8.047 1.00 86.38 103 GLN A O 1
ATOM 804 N N . LEU A 1 104 ? -1.857 6.252 -6.805 1.00 84.19 104 LEU A N 1
ATOM 805 C CA . LEU A 1 104 ? -2.792 5.570 -5.908 1.00 84.19 104 LEU A CA 1
ATOM 806 C C . LEU A 1 104 ? -3.681 6.572 -5.156 1.00 84.19 104 LEU A C 1
ATOM 808 O O . LEU A 1 104 ? -4.881 6.339 -5.013 1.00 84.19 104 LEU A O 1
ATOM 812 N N . LEU A 1 105 ? -3.098 7.671 -4.675 1.00 82.94 105 LEU A N 1
ATOM 813 C CA . LEU A 1 105 ? -3.810 8.704 -3.923 1.00 82.94 105 LEU A CA 1
ATOM 814 C C . LEU A 1 105 ? -4.768 9.520 -4.790 1.00 82.94 105 LEU A C 1
ATOM 816 O O . LEU A 1 105 ? -5.762 10.010 -4.267 1.00 82.94 105 LEU A O 1
ATOM 820 N N . SER A 1 106 ? -4.500 9.663 -6.089 1.00 84.06 106 SER A N 1
ATOM 821 C CA . SER A 1 106 ? -5.415 10.345 -7.008 1.00 84.06 106 SER A CA 1
ATOM 822 C C . SER A 1 106 ? -6.607 9.475 -7.418 1.00 84.06 106 SER A C 1
ATOM 824 O O . SER A 1 106 ? -7.663 10.010 -7.746 1.00 84.06 106 SER A O 1
ATOM 826 N N . CYS A 1 107 ? -6.476 8.144 -7.357 1.00 81.25 107 CYS A N 1
ATOM 827 C CA . CYS A 1 107 ? -7.551 7.214 -7.713 1.00 81.25 107 CYS A CA 1
ATOM 828 C C . CYS A 1 107 ? -8.655 7.073 -6.653 1.00 81.25 107 CYS A C 1
ATOM 830 O O . CYS A 1 107 ? -9.746 6.620 -6.991 1.00 81.25 107 CYS A O 1
ATOM 832 N N . TYR A 1 108 ? -8.392 7.408 -5.385 1.00 80.81 108 TYR A N 1
ATOM 833 C CA . TYR A 1 108 ? -9.339 7.183 -4.287 1.00 80.81 108 TYR A CA 1
ATOM 834 C C . TYR A 1 108 ? -9.447 8.402 -3.363 1.00 80.81 108 TYR A C 1
ATOM 836 O O . TYR A 1 108 ? -8.474 9.138 -3.205 1.00 80.81 108 TYR A O 1
ATOM 844 N N . PRO A 1 109 ? -10.594 8.606 -2.685 1.00 76.19 109 PRO A N 1
ATOM 845 C CA . PRO A 1 109 ? -10.753 9.697 -1.729 1.00 76.19 109 PRO A CA 1
ATOM 846 C C . PRO A 1 109 ? -9.683 9.668 -0.634 1.00 76.19 109 PRO A C 1
ATOM 848 O O . PRO A 1 109 ? -9.331 8.602 -0.120 1.00 76.19 109 PRO A O 1
ATOM 851 N N . ARG A 1 110 ? -9.211 10.845 -0.207 1.00 79.25 110 ARG A N 1
ATOM 852 C CA . ARG A 1 110 ? -8.156 10.984 0.812 1.00 79.25 110 ARG A CA 1
ATOM 853 C C . ARG A 1 110 ? -8.484 10.229 2.103 1.00 79.25 110 ARG A C 1
ATOM 855 O O . ARG A 1 110 ? -7.578 9.680 2.726 1.00 79.25 110 ARG A O 1
ATOM 862 N N . GLN A 1 111 ? -9.759 10.167 2.476 1.00 79.25 111 GLN A N 1
ATOM 863 C CA . GLN A 1 111 ? -10.295 9.483 3.655 1.00 79.25 111 GLN A CA 1
ATOM 864 C C . GLN A 1 111 ? -10.006 7.973 3.653 1.00 79.25 111 GLN A C 1
ATOM 866 O O . GLN A 1 111 ? -9.955 7.351 4.714 1.00 79.25 111 GLN A O 1
ATOM 871 N N . CYS A 1 112 ? -9.774 7.381 2.477 1.00 76.88 112 CYS A N 1
ATOM 872 C CA . CYS A 1 112 ? -9.415 5.970 2.344 1.00 76.88 112 CYS A CA 1
ATOM 873 C C . CYS A 1 112 ? -8.029 5.661 2.911 1.00 76.88 112 CYS A C 1
ATOM 875 O O . CYS A 1 112 ? -7.749 4.510 3.246 1.00 76.88 112 CYS A O 1
ATOM 877 N N . PHE A 1 113 ? -7.170 6.670 3.031 1.00 78.88 113 PHE A N 1
ATOM 878 C CA . PHE A 1 113 ? -5.795 6.511 3.465 1.00 78.88 113 PHE A CA 1
ATOM 879 C C . PHE A 1 113 ? -5.629 7.083 4.868 1.00 78.88 113 PHE A C 1
ATOM 881 O O . PHE A 1 113 ? -5.988 8.219 5.148 1.00 78.88 113 PHE A O 1
ATOM 888 N N . GLN A 1 114 ? -5.072 6.303 5.784 1.00 81.88 114 GLN A N 1
ATOM 889 C CA . GLN A 1 114 ? -4.790 6.785 7.142 1.00 81.88 114 GLN A CA 1
ATOM 890 C C . GLN A 1 114 ? -3.307 6.703 7.441 1.00 81.88 114 GLN A C 1
ATOM 892 O O . GLN A 1 114 ? -2.732 7.627 8.001 1.00 81.88 114 GLN A O 1
ATOM 897 N N . THR A 1 115 ? -2.685 5.605 7.030 1.00 80.69 115 THR A N 1
ATOM 898 C CA . THR A 1 115 ? -1.301 5.290 7.344 1.00 80.69 115 THR A CA 1
ATOM 899 C C . THR A 1 115 ? -0.704 4.465 6.206 1.00 80.69 115 THR A C 1
ATOM 901 O O . THR A 1 115 ? -1.391 3.649 5.583 1.00 80.69 115 THR A O 1
ATOM 904 N N . PHE A 1 116 ? 0.596 4.609 5.973 1.00 81.06 116 PHE A N 1
ATOM 905 C CA . PHE A 1 116 ? 1.369 3.684 5.144 1.00 81.06 116 PHE A CA 1
ATOM 906 C C . PHE A 1 116 ? 2.238 2.811 6.042 1.00 81.06 116 PHE A C 1
ATOM 908 O O . PHE A 1 116 ? 2.830 3.296 6.993 1.00 81.06 116 PHE A O 1
ATOM 915 N N . THR A 1 117 ? 2.299 1.508 5.764 1.00 80.81 117 THR A N 1
ATOM 916 C CA . THR A 1 117 ? 3.234 0.600 6.437 1.00 80.81 117 THR A CA 1
ATOM 917 C C . THR A 1 117 ? 4.052 -0.081 5.362 1.00 80.81 117 THR A C 1
ATOM 919 O O . THR A 1 117 ? 3.498 -0.826 4.553 1.00 80.81 117 THR A O 1
ATOM 922 N N . THR A 1 118 ? 5.356 0.159 5.365 1.00 77.12 118 THR A N 1
ATOM 923 C CA . THR A 1 118 ? 6.285 -0.368 4.364 1.00 77.12 118 THR A CA 1
ATOM 924 C C . THR A 1 118 ? 7.457 -1.071 5.043 1.00 77.12 118 THR A C 1
ATOM 926 O O . THR A 1 118 ? 7.612 -1.048 6.267 1.00 77.12 118 THR A O 1
ATOM 929 N N . ASP A 1 119 ? 8.287 -1.758 4.262 1.00 75.69 119 ASP A N 1
ATOM 930 C CA . ASP A 1 119 ? 9.612 -2.135 4.743 1.00 75.69 119 ASP A CA 1
ATOM 931 C C . ASP A 1 119 ? 10.566 -0.934 4.658 1.00 75.69 119 ASP A C 1
ATOM 933 O O . ASP A 1 119 ? 10.242 0.110 4.088 1.00 75.69 119 ASP A O 1
ATOM 937 N N . ARG A 1 120 ? 11.760 -1.075 5.243 1.00 76.62 120 ARG A N 1
ATOM 938 C CA . ARG A 1 120 ? 12.835 -0.069 5.160 1.00 76.62 120 ARG A CA 1
ATOM 939 C C . ARG A 1 120 ? 13.555 -0.102 3.801 1.00 76.62 120 ARG A C 1
ATOM 941 O O . ARG A 1 120 ? 14.774 0.047 3.739 1.00 76.62 120 ARG A O 1
ATOM 948 N N . GLY A 1 121 ? 12.819 -0.369 2.723 1.00 78.81 121 GLY A N 1
ATOM 949 C CA . GLY A 1 121 ? 13.333 -0.354 1.360 1.00 7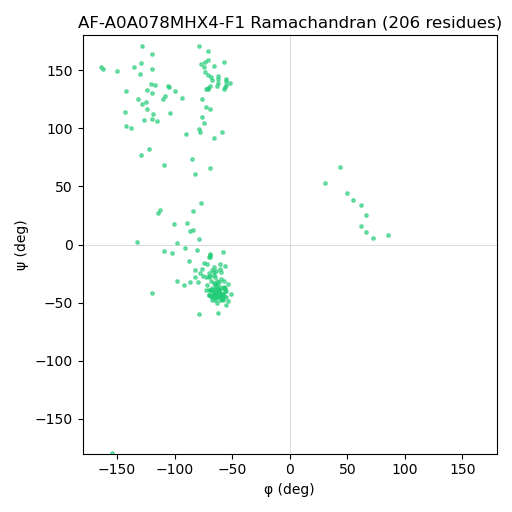8.81 121 GLY A CA 1
ATOM 950 C C . GLY A 1 121 ? 13.829 1.035 0.956 1.00 78.81 121 GLY A C 1
ATOM 951 O O . GLY A 1 121 ? 13.265 2.055 1.355 1.00 78.81 121 GLY A O 1
ATOM 952 N N . LYS A 1 122 ? 14.889 1.085 0.141 1.00 82.94 122 LYS A N 1
ATOM 953 C CA . LYS A 1 122 ? 15.442 2.351 -0.376 1.00 82.94 122 LYS A CA 1
ATOM 954 C C . LYS A 1 122 ? 14.461 3.058 -1.314 1.00 82.94 122 LYS A C 1
ATOM 956 O O . LYS A 1 122 ? 14.526 4.271 -1.459 1.00 82.94 122 LYS A O 1
ATOM 961 N N . GLU A 1 123 ? 13.541 2.309 -1.916 1.00 83.06 123 GLU A N 1
ATOM 962 C CA . GLU A 1 123 ? 12.439 2.824 -2.728 1.00 83.06 123 GLU A CA 1
ATOM 963 C C . GLU A 1 123 ? 11.485 3.749 -1.950 1.00 83.06 123 GLU A C 1
ATOM 965 O O . GLU A 1 123 ? 10.757 4.517 -2.568 1.00 83.06 123 GLU A O 1
ATOM 970 N N . PHE A 1 124 ? 11.504 3.737 -0.615 1.00 84.06 124 PHE A N 1
ATOM 971 C CA . PHE A 1 124 ? 10.655 4.595 0.214 1.00 84.06 124 PHE A CA 1
ATOM 972 C C . PHE A 1 124 ? 11.383 5.820 0.775 1.00 84.06 124 PHE A C 1
ATOM 974 O O . PHE A 1 124 ? 10.884 6.435 1.707 1.00 84.06 124 PHE A O 1
ATOM 981 N N . SER A 1 125 ? 12.538 6.220 0.232 1.00 88.31 125 SER A N 1
ATOM 982 C CA . SER A 1 125 ? 13.307 7.358 0.770 1.00 88.31 125 SER A CA 1
ATOM 983 C C . SER A 1 125 ? 12.563 8.701 0.747 1.00 88.31 125 SER A C 1
ATOM 985 O O . SER A 1 125 ? 12.903 9.584 1.524 1.00 88.31 125 SER A O 1
ATOM 987 N N . TYR A 1 126 ? 11.539 8.851 -0.101 1.00 89.12 126 TYR A N 1
ATOM 988 C CA . TYR A 1 126 ? 10.690 10.049 -0.186 1.00 89.12 126 TYR A CA 1
ATOM 989 C C . TYR A 1 126 ? 9.504 10.058 0.794 1.00 89.12 126 TYR A C 1
ATOM 991 O O . TYR A 1 126 ? 8.611 10.895 0.667 1.00 89.12 126 TYR A O 1
ATOM 999 N N . TYR A 1 127 ? 9.462 9.147 1.772 1.00 87.62 127 TYR A N 1
ATOM 1000 C CA . TYR A 1 127 ? 8.341 9.061 2.714 1.00 87.62 1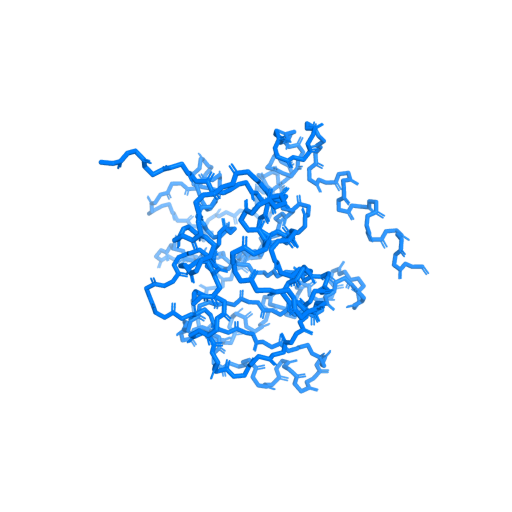27 TYR A CA 1
ATOM 1001 C C . TYR A 1 127 ? 8.079 10.384 3.453 1.00 87.62 127 TYR A C 1
ATOM 1003 O O . TYR A 1 127 ? 6.925 10.768 3.573 1.00 87.62 127 TYR A O 1
ATOM 1011 N N . THR A 1 128 ? 9.117 11.119 3.872 1.00 90.56 128 THR A N 1
ATOM 1012 C CA . THR A 1 128 ? 8.962 12.388 4.607 1.00 90.56 128 THR A CA 1
ATOM 1013 C C . THR A 1 128 ? 8.230 13.450 3.783 1.00 90.56 128 THR A C 1
ATOM 1015 O O . THR A 1 128 ? 7.402 14.196 4.307 1.00 90.56 128 THR A O 1
ATOM 1018 N N . GLU A 1 129 ? 8.510 13.515 2.478 1.00 92.38 129 GLU A N 1
ATOM 1019 C CA . GLU A 1 129 ? 7.814 14.427 1.565 1.00 92.38 129 GLU A CA 1
ATOM 1020 C C . GLU A 1 129 ? 6.340 14.036 1.432 1.00 92.38 129 GLU A C 1
ATOM 1022 O O . GLU A 1 129 ? 5.465 14.891 1.545 1.00 92.38 129 GLU A O 1
ATOM 1027 N N . LEU A 1 130 ? 6.058 12.738 1.268 1.00 87.88 130 LEU A N 1
ATOM 1028 C CA . LEU A 1 130 ? 4.693 12.211 1.186 1.00 87.88 130 LEU A CA 1
ATOM 1029 C C . LEU A 1 130 ? 3.908 12.433 2.491 1.00 87.88 130 LEU A C 1
ATOM 1031 O O . LEU A 1 130 ? 2.741 12.821 2.445 1.00 87.88 130 LEU A O 1
ATOM 1035 N N . GLU A 1 131 ? 4.537 12.233 3.652 1.00 89.38 131 GLU A N 1
ATOM 1036 C CA . GLU A 1 131 ? 3.945 12.522 4.963 1.00 89.38 131 GLU A CA 1
ATOM 1037 C C . GLU A 1 131 ? 3.560 13.999 5.079 1.00 89.38 131 GLU A C 1
ATOM 1039 O O . GLU A 1 131 ? 2.444 14.310 5.490 1.00 89.38 131 GLU A O 1
ATOM 1044 N N . THR A 1 132 ? 4.465 14.899 4.685 1.00 91.38 132 THR A N 1
ATOM 1045 C CA . THR A 1 132 ? 4.268 16.353 4.785 1.00 91.38 132 THR A CA 1
ATOM 1046 C C . THR A 1 132 ? 3.183 16.839 3.829 1.00 91.38 132 THR A C 1
ATOM 1048 O O . THR A 1 132 ? 2.321 17.623 4.216 1.00 91.38 132 THR A O 1
ATOM 1051 N N . GLN A 1 133 ? 3.201 16.357 2.587 1.00 91.00 133 GLN A N 1
ATOM 1052 C CA . GLN A 1 133 ? 2.282 16.793 1.540 1.00 91.00 133 GLN A CA 1
ATOM 1053 C C . GLN A 1 133 ? 0.858 16.269 1.753 1.00 91.00 133 GLN A C 1
ATOM 1055 O O . GLN A 1 133 ? -0.105 16.991 1.505 1.00 91.00 133 GLN A O 1
ATOM 1060 N N . TYR A 1 134 ? 0.711 15.022 2.208 1.00 84.25 134 TYR A N 1
ATOM 1061 C CA . TYR A 1 134 ? -0.593 14.360 2.295 1.00 84.25 134 TYR A CA 1
ATOM 1062 C C . TYR A 1 134 ? -1.092 14.163 3.731 1.00 84.25 134 TYR A C 1
ATOM 1064 O O . TYR A 1 134 ? -2.221 13.703 3.920 1.00 84.25 134 TYR A O 1
ATOM 1072 N N . GLY A 1 135 ? -0.294 14.480 4.753 1.00 84.19 135 GLY A N 1
ATOM 1073 C CA . GLY A 1 135 ? -0.658 14.293 6.162 1.00 84.19 135 GLY A CA 1
ATOM 1074 C C . GLY A 1 135 ? -0.898 12.825 6.526 1.00 84.19 135 GLY A C 1
ATOM 1075 O O . GLY A 1 135 ? -1.811 12.518 7.290 1.00 84.19 135 GLY A O 1
ATOM 1076 N N . MET A 1 136 ? -0.163 11.903 5.903 1.00 80.88 136 MET A N 1
ATOM 1077 C CA . MET A 1 136 ? -0.330 10.456 6.078 1.00 80.88 136 MET A CA 1
ATOM 1078 C C . MET A 1 136 ? 0.908 9.851 6.726 1.00 80.88 136 MET A C 1
ATOM 1080 O O . MET A 1 136 ? 1.899 9.696 6.021 1.00 80.88 136 MET A O 1
ATOM 1084 N N . PRO A 1 137 ? 0.873 9.461 8.006 1.00 83.19 137 PRO A N 1
ATOM 1085 C CA . PRO A 1 137 ? 2.037 8.889 8.669 1.00 83.19 137 PRO A CA 1
ATOM 1086 C C . PRO A 1 137 ? 2.494 7.566 8.034 1.00 83.19 137 PRO A C 1
ATOM 1088 O O . PRO A 1 137 ? 1.691 6.671 7.736 1.00 83.19 137 PRO A O 1
ATOM 1091 N N . PHE A 1 138 ? 3.807 7.440 7.870 1.00 84.50 138 PHE A N 1
ATOM 1092 C CA . PHE A 1 138 ? 4.523 6.261 7.410 1.00 84.50 138 PHE A CA 1
ATOM 1093 C C . PHE A 1 138 ? 5.112 5.495 8.596 1.00 84.50 138 PHE A C 1
ATOM 1095 O O . PHE A 1 138 ? 5.799 6.028 9.467 1.00 84.50 138 PHE A O 1
ATOM 1102 N N . TYR A 1 139 ? 4.884 4.190 8.589 1.00 83.50 139 TYR A N 1
ATOM 1103 C CA . TYR A 1 139 ? 5.421 3.241 9.545 1.00 83.50 139 TYR A CA 1
ATOM 1104 C C . TYR A 1 139 ? 6.326 2.253 8.823 1.00 83.50 139 TYR A C 1
ATOM 1106 O O . TYR A 1 139 ? 5.998 1.730 7.757 1.00 83.50 139 TYR A O 1
ATOM 1114 N N . PHE A 1 140 ? 7.463 1.954 9.438 1.00 81.94 140 PHE A N 1
ATOM 1115 C CA . PHE A 1 140 ? 8.425 1.009 8.896 1.00 81.94 140 PHE A CA 1
ATOM 1116 C C . PHE A 1 140 ? 8.450 -0.248 9.744 1.00 81.94 140 PHE A C 1
ATOM 1118 O O . PHE A 1 140 ? 8.694 -0.175 10.948 1.00 81.94 140 PHE A O 1
ATOM 1125 N N . ALA A 1 141 ? 8.240 -1.396 9.106 1.00 75.75 141 ALA A N 1
ATOM 1126 C CA . ALA A 1 141 ? 8.376 -2.681 9.772 1.00 75.75 141 ALA A CA 1
ATOM 1127 C C . ALA A 1 141 ? 9.816 -2.898 10.262 1.00 75.75 141 ALA A C 1
ATOM 1129 O O . ALA A 1 141 ? 10.789 -2.547 9.581 1.00 75.75 141 ALA A O 1
ATOM 1130 N N . ASP A 1 142 ? 9.944 -3.514 11.431 1.00 74.06 142 ASP A N 1
ATOM 1131 C CA . ASP A 1 142 ? 11.226 -3.836 12.029 1.00 74.06 142 ASP A CA 1
ATOM 1132 C C . ASP A 1 142 ? 11.909 -5.003 11.302 1.00 74.06 142 ASP A C 1
ATOM 1134 O O . ASP A 1 142 ? 11.247 -5.920 10.787 1.00 74.06 142 ASP A O 1
ATOM 1138 N N . PRO A 1 143 ? 13.255 -5.008 11.263 1.00 71.38 143 PRO A N 1
ATOM 1139 C CA . PRO A 1 143 ? 14.011 -6.165 10.818 1.00 71.38 143 PRO A CA 1
ATOM 1140 C C . PRO A 1 143 ? 13.568 -7.419 11.578 1.00 71.38 143 PRO A C 1
ATOM 1142 O O . PRO A 1 143 ? 13.347 -7.379 12.784 1.00 71.38 143 PRO A O 1
ATOM 1145 N N . TYR A 1 144 ? 13.446 -8.542 10.868 1.00 63.91 144 TYR A N 1
ATOM 1146 C CA . TYR A 1 144 ? 13.055 -9.841 11.437 1.00 63.91 144 TYR A CA 1
ATOM 1147 C C . TYR A 1 144 ? 11.651 -9.905 12.075 1.00 63.91 144 TYR A C 1
ATOM 1149 O O . TYR A 1 144 ? 11.342 -10.889 12.743 1.00 63.91 144 TYR A O 1
ATOM 1157 N N . ALA A 1 145 ? 10.766 -8.937 11.801 1.00 68.50 145 ALA A N 1
ATOM 1158 C CA . ALA A 1 145 ? 9.370 -8.943 12.252 1.00 68.50 145 ALA A CA 1
ATOM 1159 C C . ALA A 1 145 ? 8.368 -9.190 11.096 1.00 68.50 145 ALA A C 1
ATOM 1161 O O . ALA A 1 145 ? 7.605 -8.299 10.709 1.00 68.50 145 ALA A O 1
ATOM 1162 N N . PRO A 1 146 ? 8.323 -10.399 10.496 1.00 60.00 146 PRO A N 1
ATOM 1163 C CA . PRO A 1 146 ? 7.415 -10.703 9.385 1.00 60.00 146 PRO A CA 1
ATOM 1164 C C . PRO A 1 146 ? 5.930 -10.533 9.743 1.00 60.00 146 PRO A C 1
ATOM 1166 O O . PRO A 1 146 ? 5.147 -10.122 8.894 1.00 60.00 146 PRO A O 1
ATOM 1169 N N . TRP A 1 147 ? 5.538 -10.730 11.008 1.00 64.94 147 TRP A N 1
ATOM 1170 C CA . TRP A 1 147 ? 4.145 -10.568 11.451 1.00 64.94 147 TRP A CA 1
ATOM 1171 C C . TRP A 1 147 ? 3.633 -9.121 11.372 1.00 64.94 147 TRP A C 1
ATOM 1173 O O . TRP A 1 147 ? 2.432 -8.910 11.201 1.00 64.94 147 TRP A O 1
ATOM 1183 N N . GLN A 1 148 ? 4.515 -8.115 11.448 1.00 63.84 148 GLN A N 1
ATOM 1184 C CA . GLN A 1 148 ? 4.140 -6.713 11.205 1.00 63.84 148 GLN A CA 1
ATOM 1185 C C . GLN A 1 148 ? 3.723 -6.495 9.737 1.00 63.84 148 GLN A C 1
ATOM 1187 O O . GLN A 1 148 ? 2.981 -5.566 9.424 1.00 63.84 148 GLN A O 1
ATOM 1192 N N . ARG A 1 149 ? 4.131 -7.417 8.857 1.00 61.06 149 ARG A N 1
ATOM 1193 C CA . ARG A 1 149 ? 3.919 -7.440 7.408 1.00 61.06 149 ARG A CA 1
ATOM 1194 C C . ARG A 1 149 ? 3.002 -8.587 6.972 1.00 61.06 149 ARG A C 1
ATOM 1196 O O . ARG A 1 149 ? 3.128 -9.072 5.854 1.00 61.06 149 ARG A O 1
ATOM 1203 N N . GLY A 1 150 ? 2.068 -9.025 7.821 1.00 55.84 150 GLY A N 1
ATOM 1204 C CA . GLY A 1 150 ? 1.232 -10.207 7.550 1.00 55.84 150 GLY A CA 1
ATOM 1205 C C . GLY A 1 150 ? 0.428 -10.167 6.236 1.00 55.84 150 GLY A C 1
ATOM 1206 O O . GLY A 1 150 ? 0.018 -11.209 5.743 1.00 55.84 150 GLY A O 1
ATOM 1207 N N . THR A 1 151 ? 0.221 -8.989 5.630 1.00 59.38 151 THR A N 1
ATOM 1208 C CA . THR A 1 151 ? -0.380 -8.860 4.285 1.00 59.38 151 THR A CA 1
ATOM 1209 C C . THR A 1 151 ? 0.635 -9.074 3.150 1.00 59.38 151 THR A C 1
ATOM 1211 O O . THR A 1 151 ? 0.255 -9.524 2.070 1.00 59.38 151 THR A O 1
ATOM 1214 N N . ASN A 1 152 ? 1.925 -8.791 3.376 1.00 55.25 152 ASN A N 1
ATOM 1215 C CA . ASN A 1 152 ? 3.002 -8.882 2.379 1.00 55.25 152 ASN A CA 1
ATOM 1216 C C . ASN A 1 152 ? 3.314 -10.327 1.986 1.00 55.25 152 ASN A C 1
ATOM 1218 O O . ASN A 1 152 ? 3.760 -10.591 0.864 1.00 55.25 152 ASN A O 1
ATOM 1222 N N . GLU A 1 153 ? 3.062 -11.273 2.888 1.00 44.56 153 GLU A N 1
ATOM 1223 C CA . GLU A 1 153 ? 3.285 -12.699 2.638 1.00 44.56 153 GLU A CA 1
ATOM 1224 C C . GLU A 1 153 ? 2.260 -13.292 1.651 1.00 44.56 153 GLU A C 1
ATOM 1226 O O . GLU A 1 153 ? 2.565 -14.277 0.983 1.00 44.56 153 GLU A O 1
ATOM 1231 N N . ASN A 1 154 ? 1.129 -12.609 1.410 1.00 49.66 154 ASN A N 1
ATOM 1232 C CA . ASN A 1 154 ? 0.161 -12.954 0.355 1.00 49.66 154 ASN A CA 1
ATOM 1233 C C . ASN A 1 154 ? 0.514 -12.396 -1.036 1.00 49.66 154 ASN A C 1
ATOM 1235 O O . ASN A 1 154 ? -0.276 -12.504 -1.974 1.00 49.66 154 ASN A O 1
ATOM 1239 N N . SER A 1 155 ? 1.738 -11.893 -1.224 1.00 52.94 155 SER A N 1
ATOM 1240 C CA . SER A 1 155 ? 2.326 -11.724 -2.564 1.00 52.94 155 SER A CA 1
ATOM 1241 C C . SER A 1 155 ? 2.404 -13.039 -3.363 1.00 52.94 155 SER A C 1
ATOM 1243 O O . SER A 1 155 ? 2.731 -13.020 -4.547 1.00 52.94 155 SER A O 1
ATOM 1245 N N . SER A 1 156 ? 2.077 -14.183 -2.751 1.00 58.66 156 SER A N 1
ATOM 1246 C CA . SER A 1 156 ? 1.817 -15.455 -3.427 1.00 58.66 156 SER A CA 1
ATOM 1247 C C . SER A 1 156 ? 0.684 -15.384 -4.459 1.00 58.66 156 SER A C 1
ATOM 1249 O O . SER A 1 156 ? 0.831 -15.983 -5.519 1.00 58.66 156 SER A O 1
ATOM 1251 N N . LEU A 1 157 ? -0.392 -14.622 -4.213 1.00 74.25 157 LEU A N 1
ATOM 1252 C CA . LEU A 1 157 ? -1.536 -14.530 -5.137 1.00 74.25 157 LEU A CA 1
ATOM 1253 C C . LEU A 1 157 ? -1.149 -13.868 -6.460 1.00 74.25 157 LEU A C 1
ATOM 1255 O O . LEU A 1 157 ? -1.436 -14.383 -7.531 1.00 74.25 157 LEU A O 1
ATOM 1259 N N . LEU A 1 158 ? -0.421 -12.754 -6.395 1.00 75.62 158 LEU A N 1
ATOM 1260 C CA . LEU A 1 158 ? 0.090 -12.092 -7.597 1.00 75.62 158 LEU A CA 1
ATOM 1261 C C . LEU A 1 158 ? 1.113 -12.959 -8.336 1.00 75.62 158 LEU A C 1
ATOM 1263 O O . LEU A 1 158 ? 1.230 -12.865 -9.552 1.00 75.62 158 LEU A O 1
ATOM 1267 N N . ARG A 1 159 ? 1.831 -13.832 -7.620 1.00 74.44 159 ARG A N 1
ATOM 1268 C CA . ARG A 1 159 ? 2.794 -14.767 -8.218 1.00 74.44 159 ARG A CA 1
ATOM 1269 C C . ARG A 1 159 ? 2.152 -15.941 -8.952 1.00 74.44 159 ARG A C 1
ATOM 1271 O O . ARG A 1 159 ? 2.856 -16.571 -9.734 1.00 74.44 159 ARG A O 1
ATOM 1278 N N . GLU A 1 160 ? 0.867 -16.213 -8.727 1.00 80.75 160 GLU A N 1
ATOM 1279 C CA . GLU A 1 160 ? 0.073 -17.151 -9.538 1.00 80.75 160 GLU A CA 1
ATOM 1280 C C . GLU A 1 160 ? 0.010 -16.668 -10.997 1.00 80.75 160 GLU A C 1
ATOM 1282 O O . GLU A 1 160 ? 0.149 -17.461 -11.922 1.00 80.75 160 GLU A O 1
ATOM 1287 N N . PHE A 1 161 ? -0.106 -15.351 -11.194 1.00 80.50 161 PHE A N 1
ATOM 1288 C CA . PHE A 1 161 ? -0.217 -14.718 -12.512 1.00 80.50 161 PHE A CA 1
ATOM 1289 C C . PHE A 1 161 ? 1.109 -14.166 -13.040 1.00 80.50 161 PHE A C 1
ATOM 1291 O O . PHE A 1 161 ? 1.335 -14.152 -14.249 1.00 80.50 161 PHE A O 1
ATOM 1298 N N . PHE A 1 162 ? 1.995 -13.727 -12.143 1.00 78.12 162 PHE A N 1
ATOM 1299 C CA . PHE A 1 162 ? 3.289 -13.131 -12.470 1.00 78.12 162 PHE A CA 1
ATOM 1300 C C . PHE A 1 162 ? 4.431 -13.923 -11.808 1.00 78.12 162 PHE A C 1
ATOM 1302 O O . PHE A 1 162 ? 4.918 -13.553 -10.729 1.00 78.12 162 PHE A O 1
ATOM 1309 N N . PRO A 1 163 ? 4.872 -15.036 -12.424 1.00 74.44 163 PRO A N 1
ATOM 1310 C CA . PRO A 1 163 ? 5.966 -15.848 -11.913 1.00 74.44 163 PRO A CA 1
ATOM 1311 C C . PRO A 1 163 ? 7.257 -15.048 -11.734 1.00 74.44 163 PRO A C 1
ATOM 1313 O O . PRO A 1 163 ? 7.513 -14.037 -12.394 1.00 74.44 163 PRO A O 1
ATOM 1316 N N . LYS A 1 164 ? 8.139 -15.539 -10.856 1.00 67.88 164 LYS A N 1
ATOM 1317 C CA . LYS A 1 164 ? 9.470 -14.939 -10.689 1.00 67.88 164 LYS A CA 1
ATOM 1318 C C . LYS A 1 164 ? 10.192 -14.890 -12.040 1.00 67.88 164 LYS A C 1
ATOM 1320 O O . LYS A 1 164 ? 10.229 -15.893 -12.741 1.00 67.88 164 LYS A O 1
ATOM 1325 N N . ARG A 1 165 ? 10.857 -13.762 -12.319 1.00 66.62 165 ARG A N 1
ATOM 1326 C CA . ARG A 1 165 ? 11.635 -13.497 -13.547 1.00 66.62 165 ARG A CA 1
ATOM 1327 C C . ARG A 1 165 ? 10.798 -13.275 -14.813 1.00 66.62 165 ARG A C 1
ATOM 1329 O O . ARG A 1 165 ? 11.391 -13.112 -15.872 1.00 66.62 165 ARG A O 1
ATOM 1336 N N . MET A 1 166 ? 9.468 -13.215 -14.714 1.00 73.94 166 MET A N 1
ATOM 1337 C CA . MET A 1 166 ? 8.648 -12.687 -15.804 1.00 73.94 166 MET A CA 1
ATOM 1338 C C . MET A 1 166 ? 9.006 -11.216 -16.055 1.00 73.94 166 MET A C 1
ATOM 1340 O O . MET A 1 166 ? 9.223 -10.450 -15.111 1.00 73.94 166 MET A O 1
ATOM 1344 N N . ASP A 1 167 ? 9.082 -10.829 -17.327 1.00 72.06 167 ASP A N 1
ATOM 1345 C CA . ASP A 1 167 ? 9.298 -9.437 -17.700 1.00 72.06 167 ASP A CA 1
ATOM 1346 C C . ASP A 1 167 ? 7.988 -8.651 -17.584 1.00 72.06 167 ASP A C 1
ATOM 1348 O O . ASP A 1 167 ? 7.125 -8.701 -18.458 1.00 72.06 167 ASP A O 1
ATOM 1352 N N . LEU A 1 168 ? 7.838 -7.921 -16.478 1.00 72.56 168 LEU A N 1
ATOM 1353 C CA . LEU A 1 168 ? 6.669 -7.074 -16.233 1.00 72.56 168 LEU A CA 1
ATOM 1354 C C . LEU A 1 168 ? 6.634 -5.836 -17.147 1.00 72.56 168 LEU A C 1
ATOM 1356 O O . LEU A 1 168 ? 5.620 -5.143 -17.179 1.00 72.56 168 LEU A O 1
ATOM 1360 N N . GLY A 1 169 ? 7.719 -5.534 -17.873 1.00 68.81 169 GLY A N 1
ATOM 1361 C CA . GLY A 1 169 ? 7.776 -4.401 -18.801 1.00 68.81 169 GLY A CA 1
ATOM 1362 C C . GLY A 1 169 ? 6.909 -4.590 -20.046 1.00 68.81 169 GLY A C 1
ATOM 1363 O O . GLY A 1 169 ? 6.468 -3.613 -20.635 1.00 68.81 169 GLY A O 1
ATOM 1364 N N . GLN A 1 170 ? 6.617 -5.839 -20.419 1.00 72.12 170 GLN A N 1
ATOM 1365 C CA . GLN A 1 170 ? 5.788 -6.166 -21.586 1.00 72.12 170 GLN A CA 1
ATOM 1366 C C . GLN A 1 170 ? 4.296 -6.288 -21.248 1.00 72.12 170 GLN A C 1
ATOM 1368 O O . GLN A 1 170 ? 3.473 -6.536 -22.128 1.00 72.12 170 GLN A O 1
ATOM 1373 N N . LEU A 1 171 ? 3.929 -6.144 -19.972 1.00 75.81 171 LEU A N 1
ATOM 1374 C CA . LEU A 1 171 ? 2.535 -6.211 -19.559 1.00 75.81 171 LEU A CA 1
ATOM 1375 C C . LEU A 1 171 ? 1.818 -4.916 -19.930 1.00 75.81 171 LEU A C 1
ATOM 1377 O O . LEU A 1 171 ? 2.215 -3.831 -19.517 1.00 75.81 171 LEU A O 1
ATOM 1381 N N . THR A 1 172 ? 0.721 -5.052 -20.666 1.00 81.19 172 THR A N 1
ATOM 1382 C CA . THR A 1 172 ? -0.231 -3.965 -20.911 1.00 81.19 172 THR A CA 1
ATOM 1383 C C . THR A 1 172 ? -1.019 -3.648 -19.640 1.00 81.19 172 THR A C 1
ATOM 1385 O O . THR A 1 172 ? -1.401 -4.585 -18.931 1.00 81.19 172 THR A O 1
ATOM 1388 N N . SER A 1 173 ? -1.376 -2.381 -19.415 1.00 79.44 173 SER A N 1
ATOM 1389 C CA . SER A 1 173 ? -2.224 -1.959 -18.285 1.00 79.44 173 SER A CA 1
ATOM 1390 C C . SER A 1 173 ? -3.514 -2.781 -18.175 1.00 79.44 173 SER A C 1
ATOM 1392 O O . SER A 1 173 ? -3.821 -3.291 -17.103 1.00 79.44 173 SER A O 1
ATOM 1394 N N . SER A 1 174 ? -4.180 -3.056 -19.304 1.00 83.44 174 SER A N 1
ATOM 1395 C CA . SER A 1 174 ? -5.390 -3.895 -19.357 1.00 83.44 174 SER A CA 1
ATOM 1396 C C . SER A 1 174 ? -5.178 -5.302 -18.781 1.00 83.44 174 SER A C 1
ATOM 1398 O O . SER A 1 174 ? -6.036 -5.836 -18.078 1.00 83.44 174 SER A O 1
ATOM 1400 N N . LYS A 1 175 ? -4.007 -5.910 -19.012 1.00 85.00 175 LYS A N 1
ATOM 1401 C CA . LYS A 1 175 ? -3.691 -7.233 -18.458 1.00 85.00 175 LYS A CA 1
ATOM 1402 C C . LYS A 1 175 ? -3.505 -7.182 -16.945 1.00 85.00 175 LYS A C 1
ATOM 1404 O O . LYS A 1 175 ? -3.928 -8.103 -16.249 1.00 85.00 175 LYS A O 1
ATOM 1409 N N . ILE A 1 176 ? -2.876 -6.121 -16.445 1.00 81.94 176 ILE A N 1
ATOM 1410 C CA . ILE A 1 176 ? -2.678 -5.898 -15.011 1.00 81.94 176 ILE A CA 1
ATOM 1411 C C . ILE A 1 176 ? -4.036 -5.702 -14.330 1.00 81.94 176 ILE A C 1
ATOM 1413 O O . ILE A 1 176 ? -4.321 -6.378 -13.344 1.00 81.94 176 ILE A O 1
ATOM 1417 N N . GLU A 1 177 ? -4.895 -4.855 -14.894 1.00 84.38 177 GLU A N 1
ATOM 1418 C CA . GLU A 1 177 ? -6.261 -4.618 -14.415 1.00 84.38 177 GLU A CA 1
ATOM 1419 C C . GLU A 1 177 ? -7.099 -5.899 -14.411 1.00 84.38 177 GLU A C 1
ATOM 1421 O O . GLU A 1 177 ? -7.744 -6.207 -13.409 1.00 84.38 177 GLU A O 1
ATOM 1426 N N . GLN A 1 178 ? -7.032 -6.699 -15.481 1.00 88.75 178 GLN A N 1
ATOM 1427 C CA . GLN A 1 178 ? -7.719 -7.989 -15.552 1.00 88.75 178 GLN A CA 1
ATOM 1428 C C . GLN A 1 178 ? -7.277 -8.919 -14.413 1.00 88.75 178 GLN A C 1
ATOM 1430 O O . GLN A 1 178 ? -8.110 -9.522 -13.737 1.00 88.75 178 GLN A O 1
ATOM 1435 N N . VAL A 1 179 ? -5.967 -9.038 -14.182 1.00 87.31 179 VAL A N 1
ATOM 1436 C CA . VAL A 1 179 ? -5.426 -9.889 -13.114 1.00 87.31 179 VAL A CA 1
ATOM 1437 C C . VAL A 1 179 ? -5.824 -9.368 -11.732 1.00 87.31 179 VAL A C 1
ATOM 1439 O O . VAL A 1 179 ? -6.238 -10.155 -10.881 1.00 87.31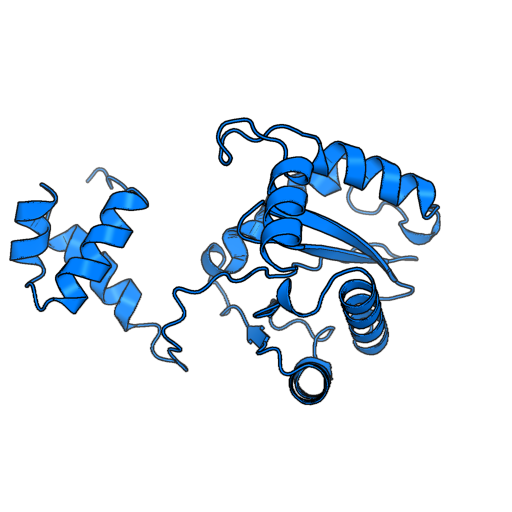 179 VAL A O 1
ATOM 1442 N N . LEU A 1 180 ? -5.742 -8.058 -11.497 1.00 85.94 180 LEU A N 1
ATOM 1443 C CA . LEU A 1 180 ? -6.164 -7.451 -10.233 1.00 85.94 180 LEU A CA 1
ATOM 1444 C C . LEU A 1 180 ? -7.660 -7.650 -9.986 1.00 85.94 180 LEU A C 1
ATOM 1446 O O . LEU A 1 180 ? -8.035 -8.013 -8.876 1.00 85.94 180 LEU A O 1
ATOM 1450 N N . SER A 1 181 ? -8.498 -7.508 -11.015 1.00 88.38 181 SER A N 1
ATOM 1451 C CA . SER A 1 181 ? -9.934 -7.786 -10.937 1.00 88.38 181 SER A CA 1
ATOM 1452 C C . SER A 1 181 ? -10.203 -9.234 -10.523 1.00 88.38 181 SER A C 1
ATOM 1454 O O . SER A 1 181 ? -10.964 -9.476 -9.588 1.00 88.38 181 SER A O 1
ATOM 1456 N N . LEU A 1 182 ? -9.511 -10.209 -11.123 1.00 90.31 182 LEU A N 1
ATOM 1457 C CA . LEU A 1 182 ? -9.627 -11.620 -10.730 1.00 90.31 182 LEU A CA 1
ATOM 1458 C C . LEU A 1 182 ? -9.209 -11.854 -9.270 1.00 90.31 182 LEU A C 1
ATOM 1460 O O . LEU A 1 182 ? -9.870 -12.596 -8.542 1.00 90.31 182 LEU A O 1
ATOM 1464 N N . ILE A 1 183 ? -8.124 -11.219 -8.821 1.00 88.25 183 ILE A N 1
ATOM 1465 C CA . ILE A 1 183 ? -7.636 -11.331 -7.437 1.00 88.25 183 ILE A CA 1
ATOM 1466 C C . ILE A 1 183 ? -8.602 -10.674 -6.447 1.00 88.25 183 ILE A C 1
ATOM 1468 O O . ILE A 1 183 ? -8.795 -11.193 -5.338 1.00 88.25 183 ILE A O 1
ATOM 1472 N N . ASN A 1 184 ? -9.182 -9.535 -6.823 1.00 87.94 184 ASN A N 1
ATOM 1473 C CA . ASN A 1 184 ? -10.027 -8.749 -5.939 1.00 87.94 184 ASN A CA 1
ATOM 1474 C C . ASN A 1 184 ? -11.451 -9.315 -5.834 1.00 87.94 184 ASN A C 1
ATOM 1476 O O . ASN A 1 184 ? -12.031 -9.297 -4.744 1.00 87.94 184 ASN A O 1
ATOM 1480 N N . ASN A 1 185 ? -11.957 -9.916 -6.912 1.00 89.44 185 ASN A N 1
ATOM 1481 C CA . ASN A 1 185 ? -13.243 -10.619 -6.955 1.00 89.44 185 ASN A CA 1
ATOM 1482 C C . ASN A 1 185 ? -13.188 -12.050 -6.389 1.00 89.44 185 ASN A C 1
ATOM 1484 O O . ASN A 1 185 ? -14.213 -12.714 -6.257 1.00 89.44 185 ASN A O 1
ATOM 1488 N N . ARG A 1 186 ? -12.007 -12.556 -6.009 1.00 88.44 186 ARG A N 1
ATOM 1489 C CA . ARG A 1 186 ? -11.882 -13.873 -5.368 1.00 88.44 186 ARG A CA 1
ATOM 1490 C C . ARG A 1 186 ? -12.411 -13.810 -3.929 1.00 88.44 186 ARG A C 1
ATOM 1492 O O . ARG A 1 186 ? -11.836 -13.121 -3.084 1.00 88.44 186 ARG A O 1
ATOM 1499 N N . SER A 1 187 ? -13.456 -14.585 -3.631 1.00 88.00 187 SER A N 1
ATOM 1500 C CA . SER A 1 187 ? -13.994 -14.767 -2.274 1.00 88.00 187 SER A CA 1
ATOM 1501 C C . SER A 1 187 ? -12.921 -15.281 -1.313 1.00 88.00 187 SER A C 1
ATOM 1503 O O . SER A 1 187 ? -12.212 -16.242 -1.637 1.00 88.00 187 SER A O 1
ATOM 1505 N N . ARG A 1 188 ? -12.804 -14.701 -0.111 1.00 84.81 188 ARG A N 1
ATOM 1506 C CA . ARG A 1 188 ? -11.778 -15.111 0.867 1.00 84.81 188 ARG A CA 1
ATOM 1507 C C . ARG A 1 188 ? -12.398 -15.616 2.161 1.00 84.81 188 ARG A C 1
ATOM 1509 O O . ARG A 1 188 ? -13.182 -14.921 2.798 1.00 84.81 188 ARG A O 1
ATOM 1516 N N . LYS A 1 189 ? -11.962 -16.791 2.626 1.00 84.00 189 LYS A N 1
ATOM 1517 C CA . LYS A 1 189 ? -12.420 -17.382 3.898 1.00 84.00 189 LYS A CA 1
ATOM 1518 C C . LYS A 1 189 ? -12.208 -16.450 5.100 1.00 84.00 189 LYS A C 1
ATOM 1520 O O . LYS A 1 189 ? -13.059 -16.384 5.975 1.00 84.00 189 LYS A O 1
ATOM 1525 N N . CYS A 1 190 ? -11.101 -15.704 5.134 1.00 81.31 190 CYS A N 1
ATOM 1526 C CA . CYS A 1 190 ? -10.818 -14.734 6.200 1.00 81.31 190 CYS A CA 1
ATOM 1527 C C . CYS A 1 190 ? -11.735 -13.498 6.190 1.00 81.31 190 CYS A C 1
ATOM 1529 O O . CYS A 1 190 ? -11.710 -12.730 7.146 1.00 81.31 190 CYS A O 1
ATOM 1531 N N . LEU A 1 191 ? -12.527 -13.318 5.132 1.00 83.38 191 LEU A N 1
ATOM 1532 C CA . LEU A 1 191 ? -13.499 -12.241 4.950 1.00 83.38 191 LEU A CA 1
ATOM 1533 C C . LEU A 1 191 ? -14.934 -12.7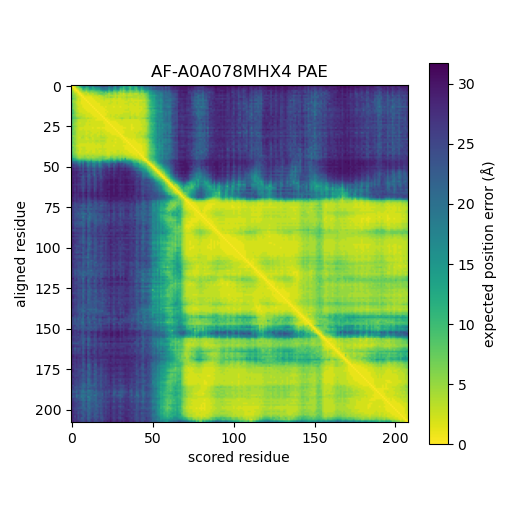89 4.912 1.00 83.38 191 LEU A C 1
ATOM 1535 O O . LEU A 1 191 ? -15.808 -12.205 4.277 1.00 83.38 191 LEU A O 1
ATOM 1539 N N . ASN A 1 192 ? -15.171 -13.935 5.560 1.00 88.62 192 ASN A N 1
ATOM 1540 C CA . ASN A 1 192 ? -16.457 -14.637 5.559 1.00 88.62 192 ASN A CA 1
ATOM 1541 C C . ASN A 1 192 ? -16.971 -14.951 4.146 1.00 88.62 192 ASN A C 1
ATOM 1543 O O . ASN A 1 192 ? -18.163 -14.858 3.888 1.00 88.62 192 ASN A O 1
ATOM 1547 N N . TRP A 1 193 ? -16.060 -15.317 3.238 1.00 87.50 193 TRP A N 1
ATOM 1548 C CA . TRP A 1 193 ? -16.356 -15.637 1.836 1.00 87.50 193 TRP A CA 1
ATOM 1549 C C . TRP A 1 193 ? -16.854 -14.467 0.980 1.00 87.50 193 TRP A C 1
ATOM 1551 O O . TRP A 1 193 ? -17.204 -14.678 -0.175 1.00 87.50 193 TRP A O 1
ATOM 1561 N N . ASN A 1 194 ? -16.778 -13.233 1.476 1.00 84.00 194 ASN A N 1
ATOM 1562 C CA . ASN A 1 194 ? -16.982 -12.055 0.637 1.00 84.00 194 ASN A CA 1
ATOM 1563 C C . ASN A 1 194 ? -15.781 -11.815 -0.286 1.00 84.00 194 ASN A C 1
ATOM 1565 O O . ASN A 1 194 ? -14.652 -12.257 -0.004 1.00 84.00 194 ASN A O 1
ATOM 1569 N N . THR A 1 195 ? -16.023 -11.104 -1.386 1.00 86.81 195 THR A N 1
ATOM 1570 C CA . THR A 1 195 ? -14.954 -10.616 -2.258 1.00 86.81 195 THR A CA 1
ATOM 1571 C C . THR A 1 195 ? -14.274 -9.401 -1.626 1.00 86.81 195 THR A C 1
ATOM 1573 O O . THR A 1 195 ? -14.838 -8.705 -0.778 1.00 86.81 195 THR A O 1
ATOM 1576 N N . THR A 1 196 ? -13.020 -9.153 -1.999 1.00 88.50 196 THR A N 1
ATOM 1577 C CA . THR A 1 196 ? -12.315 -7.965 -1.492 1.00 88.50 196 THR A CA 1
ATOM 1578 C C . THR A 1 196 ? -12.785 -6.685 -2.168 1.00 88.50 196 THR A C 1
ATOM 1580 O O . THR A 1 196 ? -12.696 -5.635 -1.539 1.00 88.50 196 THR A O 1
ATOM 1583 N N . GLN A 1 197 ? -13.283 -6.790 -3.407 1.00 86.31 197 GLN A N 1
ATOM 1584 C CA . GLN A 1 197 ? -13.879 -5.695 -4.168 1.00 86.31 197 GLN A CA 1
ATOM 1585 C C . GLN A 1 197 ? -15.122 -5.168 -3.444 1.00 86.31 197 GLN A C 1
ATOM 1587 O O . GLN A 1 197 ? -15.105 -4.028 -2.995 1.00 86.31 197 GLN A O 1
ATOM 1592 N N . ASP A 1 198 ? -16.121 -6.022 -3.198 1.00 85.00 198 ASP A N 1
ATOM 1593 C CA . ASP A 1 198 ? -17.391 -5.605 -2.581 1.00 85.00 198 ASP A CA 1
ATOM 1594 C C . ASP A 1 198 ? -17.176 -4.968 -1.203 1.00 85.00 198 ASP A C 1
ATOM 1596 O O . ASP A 1 198 ? -17.757 -3.937 -0.869 1.00 85.00 198 ASP A O 1
ATOM 1600 N N . LEU A 1 199 ? -16.300 -5.570 -0.391 1.00 86.50 199 LEU A N 1
ATOM 1601 C CA . LEU A 1 199 ? -15.970 -5.035 0.927 1.00 86.50 199 LEU A CA 1
ATOM 1602 C C . LEU A 1 199 ? -15.219 -3.709 0.840 1.00 86.50 199 LEU A C 1
ATOM 1604 O O . LEU A 1 199 ? -15.404 -2.849 1.698 1.00 86.50 199 LEU A O 1
ATOM 1608 N N . PHE A 1 200 ? -14.332 -3.549 -0.141 1.00 86.06 200 PHE A N 1
ATOM 1609 C CA . PHE A 1 200 ? -13.621 -2.293 -0.329 1.00 86.06 200 PHE A CA 1
ATOM 1610 C C . PHE A 1 200 ? -14.574 -1.189 -0.774 1.00 86.06 200 PHE A C 1
ATOM 1612 O O . PHE A 1 200 ? -14.571 -0.132 -0.150 1.00 86.06 200 PHE A O 1
ATOM 1619 N N . ASP A 1 201 ? -15.423 -1.461 -1.760 1.00 81.19 201 ASP A N 1
ATOM 1620 C CA . ASP A 1 201 ? -16.402 -0.510 -2.280 1.00 81.19 201 ASP A CA 1
ATOM 1621 C C . ASP A 1 201 ? -17.385 -0.085 -1.189 1.00 81.19 201 ASP A C 1
ATOM 1623 O O . ASP A 1 201 ? -17.597 1.110 -0.987 1.00 81.19 201 ASP A O 1
ATOM 1627 N N . TYR A 1 202 ? -17.888 -1.041 -0.397 1.00 82.81 202 TYR A N 1
ATOM 1628 C CA . TYR A 1 202 ? -18.705 -0.745 0.779 1.00 82.81 202 TYR A CA 1
ATOM 1629 C C . TYR A 1 202 ? -17.992 0.231 1.720 1.00 82.81 202 TYR A C 1
ATOM 1631 O O . TYR A 1 202 ? -18.558 1.244 2.118 1.00 82.81 202 TYR A O 1
ATOM 1639 N N . GLU A 1 203 ? -16.727 -0.030 2.049 1.00 82.06 203 GLU A N 1
ATOM 1640 C CA . GLU A 1 203 ? -15.958 0.834 2.943 1.00 82.06 203 GLU A CA 1
ATOM 1641 C C . GLU A 1 203 ? -15.640 2.208 2.350 1.00 82.06 203 GLU A C 1
ATOM 1643 O O . GLU A 1 203 ? -15.503 3.154 3.116 1.00 82.06 203 GLU A O 1
ATOM 1648 N N . VAL A 1 204 ? -15.474 2.331 1.031 1.00 75.94 204 VAL A N 1
ATOM 1649 C CA . VAL A 1 204 ? -15.264 3.630 0.373 1.00 75.94 204 VAL A CA 1
ATOM 1650 C C . VAL A 1 204 ? -16.550 4.449 0.406 1.00 75.94 204 VAL A C 1
ATOM 1652 O O . VAL A 1 204 ? -16.497 5.630 0.736 1.00 75.94 204 VAL A O 1
ATOM 1655 N N . VAL A 1 205 ? -17.700 3.828 0.133 1.00 74.62 205 VAL A N 1
ATOM 1656 C CA . VAL A 1 205 ? -19.009 4.499 0.183 1.00 74.62 205 VAL A CA 1
ATOM 1657 C C . VAL A 1 205 ? -19.309 5.045 1.580 1.00 74.62 205 VAL A C 1
ATOM 1659 O O . VAL A 1 205 ? -19.846 6.136 1.692 1.00 74.62 205 VAL A O 1
ATOM 1662 N N . GLN A 1 206 ? -18.917 4.345 2.650 1.00 71.81 206 GLN A N 1
ATOM 1663 C CA . GLN A 1 206 ? -19.104 4.833 4.028 1.00 71.81 206 GLN A CA 1
ATOM 1664 C C . GLN A 1 206 ? -18.223 6.046 4.400 1.00 71.81 206 GLN A C 1
ATOM 1666 O O . GLN A 1 206 ? -18.368 6.582 5.498 1.00 71.81 206 GLN A O 1
ATOM 1671 N N . LEU A 1 207 ? -17.268 6.440 3.549 1.00 66.19 207 LEU A N 1
ATOM 1672 C CA . LEU A 1 207 ? -16.336 7.549 3.797 1.00 66.19 207 LEU A CA 1
ATOM 1673 C C . LEU A 1 207 ? -16.699 8.839 3.043 1.00 66.19 207 LEU A C 1
ATOM 1675 O O . LEU A 1 207 ? -16.027 9.852 3.260 1.00 66.19 207 LEU A O 1
ATOM 1679 N N . ILE A 1 208 ? -17.697 8.780 2.155 1.00 59.28 208 ILE A N 1
ATOM 1680 C CA . ILE A 1 208 ? -18.250 9.908 1.387 1.00 59.28 208 ILE A CA 1
ATOM 1681 C C . ILE A 1 208 ? -19.494 10.417 2.114 1.00 59.28 208 ILE A C 1
ATOM 1683 O O . ILE A 1 208 ? -19.589 11.652 2.280 1.00 59.28 208 ILE A O 1
#

Sequence (208 aa):
MSYCHLTIAECSKIEVLKGLGYSCRAIARHLNRSHTTISCEVKRLNEGSAKKGNVRHHAKHAVVSARGTKGCMATFAERKTRFYVGVQILNRSAQSMKWAIEQLLSCYPRQCFQTFTTDRGKEFSYYTELETQYGMPFYFADPYAPWQRGTNENSSLLREFFPKRMDLGQLTSSKIEQVLSLINNRSRKCLNWNTTQDLFDYEVVQLI